Protein AF-A0A1T1C7F1-F1 (afdb_monomer)

Sequence (200 aa):
NAYELDIDCHILATPTKRNKTIYDYNVNMLRTTTECMSAILGGADAVANLPYDALYHKDNEFGDRIARNQLLILKNESYFDKVNNPADGSYYLESITQQLAEKALQLFKDIEKNGGFLKQLKEGTVKRKIQESADKEQALFDTGKKILLGTNKHPNQADRMKHDLELFPFVKINPRKTLITPIIEKRLAEKIEQERLALE

Mean predicted aligned error: 4.19 Å

Foldseek 3Di:
DVVPDDDDDAAEDEQDPQLQDLFPLVVLLVSQLVRQVCCLLVQHPHYQYFFSCNLFDDDDPVSVVSRVVSVVCCVPVVVSVVDRRPCPPPPVVVVVVVVVVVVVVVVQVVQVVVPHDVVCQLVCVVVVVVVVVVVVVLVCVVVCVDDRPCASHPPDLVTACLVVGPDDNAWDDDDDDDSGDDRTDGHSRRVVVVVSNVVD

Structure (mmCIF, N/CA/C/O backbone):
data_AF-A0A1T1C7F1-F1
#
_entry.id   AF-A0A1T1C7F1-F1
#
loop_
_atom_site.group_PDB
_atom_site.id
_atom_site.type_symbol
_atom_site.label_atom_id
_atom_site.label_alt_id
_atom_site.label_comp_id
_atom_site.label_asym_id
_atom_site.label_entity_id
_atom_site.label_seq_id
_atom_site.pdbx_PDB_ins_code
_atom_site.Cartn_x
_atom_site.Cartn_y
_atom_site.Cartn_z
_atom_site.occupancy
_atom_site.B_iso_or_equiv
_atom_site.auth_seq_id
_atom_site.auth_comp_id
_atom_site.auth_asym_id
_atom_site.auth_atom_id
_atom_site.pdbx_PDB_model_num
ATOM 1 N N . ASN A 1 1 ? -15.610 -4.464 28.403 1.00 62.28 1 ASN A N 1
ATOM 2 C CA . ASN A 1 1 ? -15.937 -3.918 27.068 1.00 62.28 1 ASN A CA 1
ATOM 3 C C . ASN A 1 1 ? -17.067 -2.91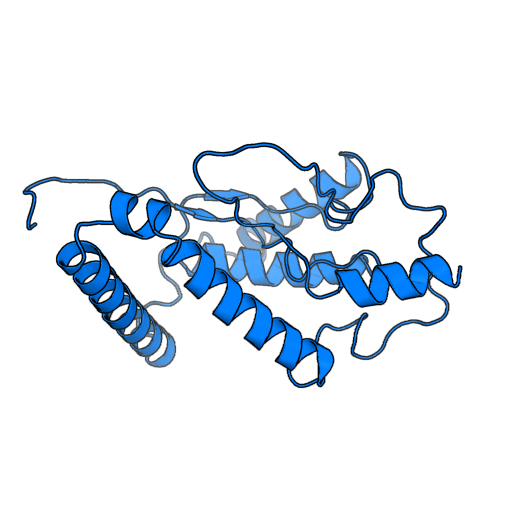7 27.184 1.00 62.28 1 ASN A C 1
ATOM 5 O O . ASN A 1 1 ? -18.070 -3.261 27.783 1.00 62.28 1 ASN A O 1
ATOM 9 N N . ALA A 1 2 ? -16.925 -1.709 26.625 1.00 81.62 2 ALA A N 1
ATOM 10 C CA . ALA A 1 2 ? -17.960 -0.659 26.676 1.00 81.62 2 ALA A CA 1
ATOM 11 C C . ALA A 1 2 ? -19.312 -1.079 26.060 1.00 81.62 2 ALA A C 1
ATOM 13 O O . ALA A 1 2 ? -20.332 -0.468 26.351 1.00 81.62 2 ALA A O 1
ATOM 14 N N . TYR A 1 3 ? -19.299 -2.121 25.227 1.00 86.06 3 TYR A N 1
ATOM 15 C CA . TYR A 1 3 ? -20.471 -2.679 24.557 1.00 86.06 3 TYR A CA 1
ATOM 16 C C . TYR A 1 3 ? -20.802 -4.112 24.993 1.00 86.06 3 TYR A C 1
ATOM 18 O O . TYR A 1 3 ? -21.731 -4.687 24.450 1.00 86.06 3 TYR A O 1
ATOM 26 N N . GLU A 1 4 ? -20.033 -4.704 25.918 1.00 89.94 4 GLU A N 1
ATOM 27 C CA . GLU A 1 4 ? -20.224 -6.097 26.380 1.00 89.94 4 GLU A CA 1
ATOM 28 C C . GLU A 1 4 ? -20.275 -7.160 25.262 1.00 89.94 4 GLU A C 1
ATOM 30 O O . GLU A 1 4 ? -20.813 -8.247 25.444 1.00 89.94 4 GLU A O 1
ATOM 35 N N . LEU A 1 5 ? -19.673 -6.867 24.107 1.00 88.44 5 LEU A N 1
ATOM 36 C CA . LEU A 1 5 ? -19.565 -7.798 22.987 1.00 88.44 5 LEU A CA 1
ATOM 37 C C . LEU A 1 5 ? -18.219 -8.525 23.009 1.00 88.44 5 LEU A C 1
ATOM 39 O O . LEU A 1 5 ? -17.191 -7.927 23.353 1.00 88.44 5 LEU A O 1
ATOM 43 N N . ASP A 1 6 ? -18.251 -9.787 22.595 1.00 85.25 6 ASP A N 1
ATOM 44 C CA . ASP A 1 6 ? -17.084 -10.566 22.192 1.00 85.25 6 ASP A CA 1
ATOM 45 C C . ASP A 1 6 ? -17.022 -10.533 20.661 1.00 85.25 6 ASP A C 1
ATOM 47 O O . ASP A 1 6 ? -17.874 -11.111 19.982 1.00 85.25 6 ASP A O 1
ATOM 51 N N . ILE A 1 7 ? -16.110 -9.727 20.119 1.00 83.56 7 ILE A N 1
ATOM 52 C CA . ILE A 1 7 ? -15.967 -9.528 18.675 1.00 83.56 7 ILE A CA 1
ATOM 53 C C . ILE A 1 7 ? -14.591 -10.036 18.289 1.00 83.56 7 ILE A C 1
ATOM 55 O O . ILE A 1 7 ? -13.584 -9.454 18.693 1.00 83.56 7 ILE A O 1
ATOM 59 N N . ASP A 1 8 ? -14.574 -11.077 17.467 1.00 87.06 8 ASP A N 1
ATOM 60 C CA . ASP A 1 8 ? -13.364 -11.511 16.786 1.00 87.06 8 ASP A CA 1
ATOM 61 C C . ASP A 1 8 ? -13.077 -10.569 15.604 1.00 87.06 8 ASP A C 1
ATOM 63 O O . ASP A 1 8 ? -13.971 -10.251 14.810 1.00 87.06 8 ASP A O 1
ATOM 67 N N . CYS A 1 9 ? -11.848 -10.061 15.514 1.00 90.00 9 CYS A N 1
ATOM 68 C CA . CYS A 1 9 ? -11.445 -9.083 14.507 1.00 90.00 9 CYS A CA 1
ATOM 69 C C . CYS A 1 9 ? -10.523 -9.752 13.493 1.00 90.00 9 CYS A C 1
ATOM 71 O O . CYS A 1 9 ? -9.352 -9.970 13.780 1.00 90.00 9 CYS A O 1
ATOM 73 N N . HIS A 1 10 ? -11.045 -10.022 12.297 1.00 94.56 10 HIS A N 1
ATOM 74 C CA . HIS A 1 10 ? -10.269 -10.618 11.215 1.00 94.56 10 HIS A CA 1
ATOM 75 C C . HIS A 1 10 ? -9.657 -9.540 10.308 1.00 94.56 10 HIS A C 1
ATOM 77 O O . HIS A 1 10 ? -10.372 -8.741 9.693 1.00 94.56 10 HIS A O 1
ATOM 83 N N . ILE A 1 11 ? -8.332 -9.524 10.199 1.00 95.88 11 ILE A N 1
ATOM 84 C CA . ILE A 1 11 ? -7.546 -8.542 9.457 1.00 95.88 11 ILE A CA 1
ATOM 85 C C . ILE A 1 11 ? -7.054 -9.150 8.140 1.00 95.88 11 ILE A C 1
ATOM 87 O O . ILE A 1 11 ? -6.134 -9.967 8.100 1.00 95.88 11 ILE A O 1
ATOM 91 N N . LEU A 1 12 ? -7.619 -8.665 7.031 1.00 97.81 12 LEU A N 1
ATOM 92 C CA . LEU A 1 12 ? -7.078 -8.875 5.688 1.00 97.81 12 LEU A CA 1
ATOM 93 C C . LEU A 1 12 ? -6.154 -7.712 5.308 1.00 97.81 12 LEU A C 1
ATOM 95 O O . LEU A 1 12 ? -6.600 -6.570 5.179 1.00 97.81 12 LEU A O 1
ATOM 99 N N . ALA A 1 13 ? -4.879 -8.006 5.074 1.00 98.06 13 ALA A N 1
ATOM 100 C CA . ALA A 1 13 ? -3.885 -7.030 4.648 1.00 98.06 13 ALA A CA 1
ATOM 101 C C . ALA A 1 13 ? -3.535 -7.178 3.159 1.00 98.06 13 ALA A C 1
ATOM 103 O O . ALA A 1 13 ? -3.385 -8.284 2.640 1.00 98.06 13 ALA A O 1
ATOM 104 N N . THR A 1 14 ? -3.356 -6.046 2.476 1.00 97.75 14 THR A N 1
ATOM 105 C CA . THR A 1 14 ? -2.890 -5.985 1.083 1.00 97.75 14 THR A CA 1
ATOM 106 C C . THR A 1 14 ? -1.849 -4.877 0.914 1.00 97.75 14 THR A C 1
ATOM 108 O O . THR A 1 14 ? -1.999 -3.802 1.507 1.00 97.75 14 THR A O 1
ATOM 111 N N . PRO A 1 15 ? -0.818 -5.079 0.075 1.00 97.81 15 PRO A N 1
ATOM 112 C CA . PRO A 1 15 ? 0.061 -4.020 -0.404 1.00 97.81 15 PRO A CA 1
ATOM 113 C C . PRO A 1 15 ? -0.689 -2.787 -0.914 1.00 97.81 15 PRO A C 1
ATOM 115 O O . PRO A 1 15 ? -1.720 -2.888 -1.585 1.00 97.81 15 PRO A O 1
ATOM 118 N N . THR A 1 16 ? -0.136 -1.600 -0.657 1.00 96.12 16 THR A N 1
ATOM 119 C CA . THR A 1 16 ? -0.689 -0.347 -1.188 1.00 96.12 16 THR A CA 1
ATOM 120 C C . THR A 1 16 ? -0.368 -0.183 -2.674 1.00 96.12 16 THR A C 1
ATOM 122 O O . THR A 1 16 ? 0.727 -0.520 -3.120 1.00 96.12 16 THR A O 1
ATOM 125 N N . LYS A 1 17 ? -1.276 0.426 -3.446 1.00 95.56 17 LYS A N 1
ATOM 126 C CA . LYS A 1 17 ? -0.992 0.878 -4.823 1.00 95.56 17 LYS A CA 1
ATOM 127 C C . LYS A 1 17 ? -0.232 2.207 -4.863 1.00 95.56 17 LYS A C 1
ATOM 129 O O . LYS A 1 17 ? 0.361 2.556 -5.879 1.00 95.56 17 LYS A O 1
ATOM 134 N N . ARG A 1 18 ? -0.229 2.963 -3.760 1.00 96.00 18 ARG A N 1
ATOM 135 C CA . ARG A 1 18 ? 0.225 4.362 -3.711 1.00 96.00 18 ARG A CA 1
ATOM 136 C C . ARG A 1 18 ? 1.709 4.556 -4.038 1.00 96.00 18 ARG A C 1
ATOM 138 O O . ARG A 1 18 ? 2.073 5.603 -4.573 1.00 96.00 18 ARG A O 1
ATOM 145 N N . ASN A 1 19 ? 2.543 3.561 -3.734 1.00 96.94 19 ASN A N 1
ATOM 146 C CA . ASN A 1 19 ? 3.986 3.549 -3.998 1.00 96.94 19 ASN A CA 1
ATOM 147 C C . ASN A 1 19 ? 4.381 2.651 -5.188 1.00 96.94 19 ASN A C 1
ATOM 149 O O . ASN A 1 19 ? 5.566 2.384 -5.372 1.00 96.94 19 ASN A O 1
ATOM 153 N N . LYS A 1 20 ? 3.411 2.145 -5.957 1.00 97.38 20 LYS A N 1
ATOM 154 C CA . LYS A 1 20 ? 3.667 1.283 -7.112 1.00 97.38 20 LYS A CA 1
ATOM 155 C C . LYS A 1 20 ? 3.870 2.129 -8.363 1.00 97.38 20 LYS A C 1
ATOM 157 O O . LYS A 1 20 ? 3.214 3.161 -8.543 1.00 97.38 20 LYS A O 1
ATOM 162 N N . THR A 1 21 ? 4.807 1.701 -9.195 1.00 97.06 21 THR A N 1
ATOM 163 C CA . THR A 1 21 ? 5.309 2.467 -10.341 1.00 97.06 21 THR A CA 1
ATOM 164 C C . THR A 1 21 ? 5.130 1.670 -11.623 1.00 97.06 21 THR A C 1
ATOM 166 O O . THR A 1 21 ? 5.156 0.440 -11.579 1.00 97.06 21 THR A O 1
ATOM 169 N N . ILE A 1 22 ? 4.927 2.355 -12.749 1.00 96.75 22 ILE A N 1
ATOM 170 C CA . ILE A 1 22 ? 4.892 1.697 -14.068 1.00 96.75 22 ILE A CA 1
ATOM 171 C C . ILE A 1 22 ? 6.284 1.619 -14.696 1.00 96.75 22 ILE A C 1
ATOM 173 O O . ILE A 1 22 ? 6.567 0.670 -15.406 1.00 96.75 22 ILE A O 1
ATOM 177 N N . TYR A 1 23 ? 7.172 2.563 -14.376 1.00 95.81 23 TYR A N 1
ATOM 178 C CA . TYR A 1 23 ? 8.594 2.469 -14.716 1.00 95.81 23 TYR A CA 1
ATOM 179 C C . TYR A 1 23 ? 9.364 1.737 -13.630 1.00 95.81 23 TYR A C 1
ATOM 181 O O . TYR A 1 23 ? 8.979 1.783 -12.453 1.00 95.81 23 TYR A O 1
ATOM 189 N N . ASP A 1 24 ? 10.465 1.103 -14.034 1.00 94.56 24 ASP A N 1
ATOM 190 C CA . ASP A 1 24 ? 11.286 0.259 -13.164 1.00 94.56 24 ASP A CA 1
ATOM 191 C C . ASP A 1 24 ? 10.413 -0.709 -12.339 1.00 94.56 24 ASP A C 1
ATOM 193 O O . ASP A 1 24 ? 10.535 -0.865 -11.120 1.00 94.56 24 ASP A O 1
ATOM 197 N N . TYR A 1 25 ? 9.426 -1.306 -13.014 1.00 93.94 25 TYR A N 1
ATOM 198 C CA . TYR A 1 25 ? 8.323 -2.038 -12.391 1.00 93.94 25 TYR A CA 1
ATOM 199 C C . TYR A 1 25 ? 8.786 -3.257 -11.589 1.00 93.94 25 TYR A C 1
ATOM 201 O O . TYR A 1 25 ? 8.099 -3.675 -10.660 1.00 93.94 25 TYR A O 1
ATOM 209 N N . ASN A 1 26 ? 9.969 -3.808 -11.878 1.00 95.12 26 ASN A N 1
ATOM 210 C CA . ASN A 1 26 ? 10.541 -4.910 -11.105 1.00 95.12 26 ASN A CA 1
ATOM 211 C C . ASN A 1 26 ? 10.794 -4.508 -9.643 1.00 95.12 26 ASN A C 1
ATOM 213 O O . ASN A 1 26 ? 10.690 -5.344 -8.745 1.00 95.12 26 ASN A O 1
ATOM 217 N N . VAL A 1 27 ? 11.023 -3.218 -9.365 1.00 96.56 27 VAL A N 1
ATOM 218 C CA . VAL A 1 27 ? 11.141 -2.692 -7.996 1.00 96.56 27 VAL A CA 1
ATOM 219 C C . VAL A 1 27 ? 9.836 -2.870 -7.212 1.00 96.56 27 VAL A C 1
ATOM 221 O O . VAL A 1 27 ? 9.869 -2.974 -5.985 1.00 96.56 27 VAL A O 1
ATOM 224 N N . ASN A 1 28 ? 8.680 -2.993 -7.879 1.00 97.50 28 ASN A N 1
ATOM 225 C CA . ASN A 1 28 ? 7.427 -3.320 -7.197 1.00 97.50 28 ASN A CA 1
ATOM 226 C C . ASN A 1 28 ? 7.500 -4.672 -6.480 1.00 97.50 28 ASN A C 1
ATOM 228 O O . ASN A 1 28 ? 6.939 -4.765 -5.394 1.00 97.50 28 ASN A O 1
ATOM 232 N N .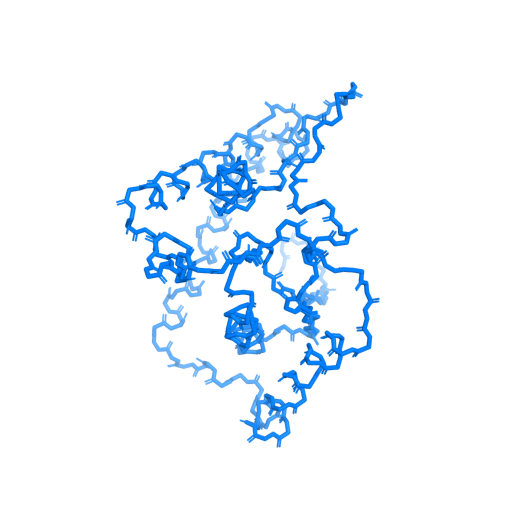 MET A 1 29 ? 8.247 -5.660 -6.996 1.00 97.31 29 MET A N 1
ATOM 233 C CA . MET A 1 29 ? 8.456 -6.937 -6.299 1.00 97.31 29 MET A CA 1
ATOM 234 C C . MET A 1 29 ? 9.162 -6.741 -4.950 1.00 97.31 29 MET A C 1
ATOM 236 O O . MET A 1 29 ? 8.822 -7.392 -3.961 1.00 97.31 29 MET A O 1
ATOM 240 N N . LEU A 1 30 ? 10.132 -5.824 -4.885 1.00 97.50 30 LEU A N 1
ATOM 241 C CA . LEU A 1 30 ? 10.842 -5.507 -3.642 1.00 97.50 30 LEU A CA 1
ATOM 242 C C . LEU A 1 30 ? 9.910 -4.825 -2.633 1.00 97.50 30 LEU A C 1
ATOM 244 O O . LEU A 1 30 ? 9.940 -5.147 -1.447 1.00 97.50 30 LEU A O 1
ATOM 248 N N . ARG A 1 31 ? 9.050 -3.915 -3.111 1.00 97.88 31 ARG A N 1
ATOM 249 C CA . ARG A 1 31 ? 8.045 -3.225 -2.285 1.00 97.88 31 ARG A CA 1
ATOM 250 C C . ARG A 1 31 ? 7.036 -4.210 -1.701 1.00 97.88 31 ARG A C 1
ATOM 252 O O . ARG A 1 31 ? 6.813 -4.199 -0.497 1.00 97.88 31 ARG A O 1
ATOM 259 N N . THR A 1 32 ? 6.470 -5.083 -2.533 1.00 98.25 32 THR A N 1
ATOM 260 C CA . THR A 1 32 ? 5.468 -6.057 -2.083 1.00 98.25 32 THR A CA 1
ATOM 261 C C . THR A 1 32 ? 6.045 -7.071 -1.106 1.00 98.25 32 THR A C 1
ATOM 263 O O . THR A 1 32 ? 5.351 -7.466 -0.175 1.00 98.25 32 THR A O 1
ATOM 266 N N . THR A 1 33 ? 7.321 -7.443 -1.252 1.00 98.00 33 THR A N 1
ATOM 267 C CA . THR A 1 33 ? 7.997 -8.355 -0.317 1.00 98.00 33 THR A CA 1
ATOM 268 C C . THR A 1 33 ? 8.034 -7.773 1.094 1.00 98.00 33 THR A C 1
ATOM 270 O O . THR A 1 33 ? 7.622 -8.435 2.046 1.00 98.00 33 THR A O 1
ATOM 273 N N . THR A 1 34 ? 8.486 -6.524 1.245 1.00 97.56 34 THR A N 1
ATOM 274 C CA . THR A 1 34 ? 8.584 -5.891 2.568 1.00 97.56 34 THR A CA 1
ATOM 275 C C . THR A 1 34 ? 7.215 -5.544 3.141 1.00 97.56 34 THR A C 1
ATOM 277 O O . THR A 1 34 ? 7.006 -5.714 4.337 1.00 97.56 34 THR A O 1
ATOM 280 N N . GLU A 1 35 ? 6.258 -5.143 2.304 1.00 98.38 35 GLU A N 1
ATOM 281 C CA . GLU A 1 35 ? 4.875 -4.884 2.719 1.00 98.38 35 GLU A CA 1
ATOM 282 C C . GLU A 1 35 ? 4.171 -6.156 3.214 1.00 98.38 35 GLU A C 1
ATOM 284 O O . GLU A 1 35 ? 3.529 -6.127 4.263 1.00 98.38 35 GLU A O 1
ATOM 289 N N . CYS A 1 36 ? 4.323 -7.281 2.507 1.00 98.31 36 CYS A N 1
ATOM 290 C CA . CYS A 1 36 ? 3.768 -8.565 2.941 1.00 98.31 36 CYS A CA 1
ATOM 291 C C . CYS A 1 36 ? 4.447 -9.063 4.216 1.00 98.31 36 CYS A C 1
ATOM 293 O O . CYS A 1 36 ? 3.767 -9.534 5.123 1.00 98.31 36 CYS A O 1
ATOM 295 N N . MET A 1 37 ? 5.770 -8.909 4.326 1.00 97.19 37 MET A N 1
ATOM 296 C CA . MET A 1 37 ? 6.485 -9.187 5.572 1.00 97.19 37 MET A CA 1
ATOM 297 C C . MET A 1 37 ? 5.923 -8.352 6.729 1.00 97.19 37 MET A C 1
ATOM 299 O O . MET A 1 37 ? 5.639 -8.909 7.783 1.00 97.19 37 MET A O 1
ATOM 303 N N . SER A 1 38 ? 5.705 -7.046 6.545 1.00 96.50 38 SER A N 1
ATOM 304 C CA . SER A 1 38 ? 5.101 -6.198 7.580 1.00 96.50 38 SER A CA 1
ATOM 305 C C . SER A 1 38 ? 3.692 -6.648 7.966 1.00 96.50 38 SER A C 1
ATOM 307 O O . SER A 1 38 ? 3.364 -6.621 9.146 1.00 96.50 38 SER A O 1
ATOM 309 N N . ALA A 1 39 ? 2.872 -7.084 7.005 1.00 96.62 39 ALA A N 1
ATOM 310 C CA . ALA A 1 39 ? 1.540 -7.614 7.287 1.00 96.62 39 ALA A CA 1
ATOM 311 C C . ALA A 1 39 ? 1.586 -8.894 8.139 1.00 96.62 39 ALA A C 1
ATOM 313 O O . ALA A 1 39 ? 0.848 -9.003 9.114 1.00 96.62 39 ALA A O 1
ATOM 314 N N . ILE A 1 40 ? 2.485 -9.827 7.806 1.00 95.62 40 ILE A N 1
ATOM 315 C CA . ILE A 1 40 ? 2.667 -11.082 8.551 1.00 95.62 40 ILE A CA 1
ATOM 316 C C . ILE A 1 40 ? 3.179 -10.796 9.967 1.00 95.62 40 ILE A C 1
ATOM 318 O O . ILE A 1 40 ? 2.597 -11.265 10.938 1.00 95.62 40 ILE A O 1
ATOM 322 N N . LEU A 1 41 ? 4.231 -9.981 10.098 1.00 94.19 41 LEU A N 1
ATOM 323 C CA . LEU A 1 41 ? 4.804 -9.619 11.401 1.00 94.19 41 LEU A CA 1
ATOM 324 C C . LEU A 1 41 ? 3.838 -8.792 12.264 1.00 94.19 41 LEU A C 1
ATOM 326 O O . LEU A 1 41 ? 3.949 -8.807 13.484 1.00 94.19 41 LEU A O 1
ATOM 330 N N . GLY A 1 42 ? 2.907 -8.071 11.636 1.00 92.69 42 GLY A N 1
ATOM 331 C CA . GLY A 1 42 ? 1.831 -7.347 12.309 1.00 92.69 42 GLY A CA 1
ATOM 332 C C . GLY A 1 42 ? 0.654 -8.224 12.743 1.00 92.69 42 GLY A C 1
ATOM 333 O O . GLY A 1 42 ? -0.290 -7.688 13.317 1.00 92.69 42 GLY A O 1
ATOM 334 N N . GLY A 1 43 ? 0.687 -9.533 12.468 1.00 92.12 43 GLY A N 1
ATOM 335 C CA . GLY A 1 43 ? -0.354 -10.474 12.880 1.00 92.12 43 GLY A CA 1
ATOM 336 C C . GLY A 1 43 ? -1.628 -10.421 12.036 1.00 92.12 43 GLY A C 1
ATOM 337 O O . GLY A 1 43 ? -2.701 -10.702 12.556 1.00 92.12 43 GLY A O 1
ATOM 338 N N . ALA A 1 44 ? -1.544 -10.041 10.755 1.00 95.12 44 ALA A N 1
ATOM 339 C CA . ALA A 1 44 ? -2.699 -10.127 9.861 1.00 95.12 44 ALA A CA 1
ATOM 340 C C . ALA A 1 44 ? -3.137 -11.589 9.672 1.00 95.12 44 ALA A C 1
ATOM 342 O O . ALA A 1 44 ? -2.311 -12.450 9.361 1.00 95.12 44 ALA A O 1
ATOM 343 N N . ASP A 1 45 ? -4.436 -11.858 9.782 1.00 95.06 45 ASP A N 1
ATOM 344 C CA . ASP A 1 45 ? -4.988 -13.203 9.609 1.00 95.06 45 ASP A CA 1
ATOM 345 C C . ASP A 1 45 ? -4.876 -13.713 8.168 1.00 95.06 45 ASP A C 1
ATOM 347 O O . ASP A 1 45 ? -4.702 -14.908 7.916 1.00 95.06 45 ASP A O 1
ATOM 351 N N . ALA A 1 46 ? -4.984 -12.799 7.204 1.00 96.50 46 ALA A N 1
ATOM 352 C CA . ALA A 1 46 ? -4.835 -13.091 5.790 1.00 96.50 46 ALA A CA 1
ATOM 353 C C . ALA A 1 46 ? -4.035 -11.990 5.092 1.00 96.50 46 ALA A C 1
ATOM 355 O O . ALA A 1 46 ? -4.224 -10.796 5.333 1.00 96.50 46 ALA A O 1
ATOM 356 N N . VAL A 1 47 ? -3.159 -12.395 4.171 1.00 97.75 47 VAL A N 1
ATOM 357 C CA . VAL A 1 47 ? -2.370 -11.476 3.346 1.00 97.75 47 VAL A CA 1
ATOM 358 C C . VAL A 1 47 ? -2.636 -11.767 1.876 1.00 97.75 47 VAL A C 1
ATOM 360 O O . VAL A 1 47 ? -2.360 -12.863 1.389 1.00 97.75 47 VAL A O 1
ATOM 363 N N . ALA A 1 48 ? -3.159 -10.770 1.167 1.00 97.62 48 ALA A N 1
ATOM 364 C CA . ALA A 1 48 ? -3.360 -10.805 -0.275 1.00 97.62 48 ALA A CA 1
ATOM 365 C C . ALA A 1 48 ? -2.283 -9.950 -0.944 1.00 97.62 48 ALA A C 1
ATOM 367 O O . ALA A 1 48 ? -2.289 -8.727 -0.827 1.00 97.62 48 ALA A O 1
ATOM 368 N N . ASN A 1 49 ? -1.330 -10.593 -1.616 1.00 97.88 49 ASN A N 1
ATOM 369 C CA . ASN A 1 49 ? -0.265 -9.883 -2.316 1.00 97.88 49 ASN A CA 1
ATOM 370 C C . ASN A 1 49 ? -0.755 -9.309 -3.661 1.00 97.88 49 ASN A C 1
ATOM 372 O O . ASN A 1 49 ? -1.730 -9.791 -4.234 1.00 97.88 49 ASN A O 1
ATOM 376 N N . LEU A 1 50 ? -0.055 -8.296 -4.170 1.00 96.31 50 LEU A N 1
ATOM 377 C CA . LEU A 1 50 ? -0.332 -7.636 -5.443 1.00 96.31 50 LEU A CA 1
ATOM 378 C C . LEU A 1 50 ? 0.719 -8.051 -6.492 1.00 96.31 50 LEU A C 1
ATOM 380 O O . LEU A 1 50 ? 1.913 -7.932 -6.207 1.00 96.31 50 LEU A O 1
ATOM 384 N N . PRO A 1 51 ? 0.324 -8.475 -7.707 1.00 97.44 51 PRO A N 1
ATOM 385 C CA . PRO A 1 51 ? 1.262 -8.661 -8.814 1.00 97.44 51 PRO A CA 1
ATOM 386 C C . PRO A 1 51 ? 2.051 -7.384 -9.122 1.00 97.44 51 PRO A C 1
ATOM 388 O O . PRO A 1 51 ? 1.532 -6.268 -9.036 1.00 97.44 51 PRO A O 1
ATOM 391 N N . TYR A 1 52 ? 3.329 -7.532 -9.477 1.00 96.25 52 TYR A N 1
ATOM 392 C CA . TYR A 1 52 ? 4.237 -6.395 -9.683 1.00 96.25 52 TYR A CA 1
ATOM 393 C C . TYR A 1 52 ? 3.841 -5.511 -10.881 1.00 96.25 52 TYR A C 1
ATOM 395 O O . TYR A 1 52 ? 4.227 -4.340 -10.940 1.00 96.25 52 TYR A O 1
ATOM 403 N N . ASP A 1 53 ? 3.066 -6.075 -11.805 1.00 95.94 53 ASP A N 1
ATOM 404 C CA . ASP A 1 53 ? 2.588 -5.505 -13.061 1.00 95.94 53 ASP A CA 1
ATOM 405 C C . ASP A 1 53 ? 1.090 -5.155 -13.056 1.00 95.94 53 ASP A C 1
ATOM 407 O O . ASP A 1 53 ? 0.584 -4.604 -14.033 1.00 95.94 53 ASP A O 1
ATOM 411 N N . ALA A 1 54 ? 0.394 -5.350 -11.928 1.00 95.00 54 ALA A N 1
ATOM 412 C CA . ALA A 1 54 ? -1.054 -5.141 -11.777 1.00 95.00 54 ALA A CA 1
ATOM 413 C C . ALA A 1 54 ? -1.557 -3.720 -12.111 1.00 95.00 54 ALA A C 1
ATOM 415 O O . ALA A 1 54 ? -2.761 -3.466 -12.140 1.00 95.00 54 ALA A O 1
ATOM 416 N N . LEU A 1 55 ? -0.653 -2.751 -12.285 1.00 94.81 55 LEU A N 1
ATOM 417 C CA . LEU A 1 55 ? -1.008 -1.393 -12.692 1.00 94.81 55 LEU A CA 1
ATOM 418 C C . LEU A 1 55 ? -1.179 -1.235 -14.204 1.00 94.81 55 LEU A C 1
ATOM 420 O O . LEU A 1 55 ? -1.907 -0.336 -14.621 1.00 94.81 55 LEU A O 1
ATOM 424 N N . TYR A 1 56 ? -0.476 -2.034 -15.007 1.00 93.69 56 TYR A N 1
ATOM 425 C CA . TYR A 1 56 ? -0.337 -1.797 -16.444 1.00 93.69 56 TYR A CA 1
ATOM 426 C C . TYR A 1 56 ? -0.561 -3.037 -17.312 1.00 93.69 56 TYR A C 1
ATOM 428 O O . TYR A 1 56 ? -0.864 -2.865 -18.490 1.00 93.69 56 TYR A O 1
ATOM 436 N N . HIS A 1 57 ? -0.502 -4.244 -16.753 1.00 94.50 57 HIS A N 1
ATOM 437 C CA . HIS A 1 57 ? -0.888 -5.477 -17.435 1.00 94.50 57 HIS A CA 1
ATOM 438 C C . HIS A 1 57 ? -2.232 -5.997 -16.947 1.00 94.50 57 HIS A C 1
ATOM 440 O O . HIS A 1 57 ? -2.629 -5.768 -15.802 1.00 94.50 57 HIS A O 1
ATOM 446 N N . LYS A 1 58 ? -2.929 -6.724 -17.822 1.00 94.88 58 LYS A N 1
ATOM 447 C CA . LYS A 1 58 ? -4.062 -7.553 -17.410 1.00 94.88 58 LYS A CA 1
ATOM 448 C C . LYS A 1 58 ? -3.577 -8.696 -16.520 1.00 94.88 58 LYS A C 1
ATOM 450 O O . LYS A 1 58 ? -2.405 -9.080 -16.555 1.00 94.88 58 LYS A O 1
ATOM 455 N N . ASP A 1 59 ? -4.514 -9.256 -15.761 1.00 94.25 59 ASP A N 1
ATOM 456 C CA . ASP A 1 59 ? -4.270 -10.439 -14.942 1.00 94.25 59 ASP A CA 1
ATOM 457 C C . ASP A 1 59 ? -3.617 -11.534 -15.794 1.00 94.25 59 ASP A C 1
ATOM 459 O O . ASP A 1 59 ? -4.094 -11.877 -16.882 1.00 94.25 59 ASP A O 1
ATOM 463 N N . ASN A 1 60 ? -2.490 -12.047 -15.310 1.00 95.62 60 ASN A N 1
ATOM 464 C CA . ASN A 1 60 ? -1.685 -13.021 -16.021 1.00 95.62 60 ASN A CA 1
ATOM 465 C C . ASN A 1 60 ? -1.028 -13.998 -15.044 1.00 95.62 60 ASN A C 1
ATOM 467 O O . ASN A 1 60 ? -0.703 -13.665 -13.903 1.00 95.62 60 ASN A O 1
ATOM 471 N N . GLU A 1 61 ? -0.792 -15.220 -15.524 1.00 97.44 61 GLU A N 1
ATOM 472 C CA . GLU A 1 61 ? -0.295 -16.315 -14.689 1.00 97.44 61 GLU A CA 1
ATOM 473 C C . GLU A 1 61 ? 1.076 -16.008 -14.073 1.00 97.44 61 GLU A C 1
ATOM 475 O O . GLU A 1 61 ? 1.356 -16.411 -12.943 1.00 97.44 61 GLU A O 1
ATOM 480 N N . PHE A 1 62 ? 1.945 -15.298 -14.798 1.00 96.75 62 PHE A N 1
ATOM 481 C CA . PHE A 1 62 ? 3.296 -15.018 -14.329 1.00 96.75 62 PHE A CA 1
ATOM 482 C C . PHE A 1 62 ? 3.293 -14.032 -13.155 1.00 96.75 62 PHE A C 1
ATOM 484 O O . PHE A 1 62 ? 3.869 -14.346 -12.110 1.00 96.75 62 PHE A O 1
ATOM 491 N N . GLY A 1 63 ? 2.609 -12.892 -13.288 1.00 96.88 63 GLY A N 1
ATOM 492 C CA . GLY A 1 63 ? 2.442 -11.903 -12.222 1.00 96.88 63 GLY A CA 1
ATOM 493 C C . GLY A 1 63 ? 1.803 -12.512 -10.972 1.00 96.88 63 GLY A C 1
ATOM 494 O O . GLY A 1 63 ? 2.342 -12.374 -9.868 1.00 96.88 63 GLY A O 1
ATOM 495 N N . ASP A 1 64 ? 0.732 -13.290 -11.151 1.00 97.25 64 ASP A N 1
ATOM 496 C CA . ASP A 1 64 ? 0.044 -13.993 -10.063 1.00 97.25 64 ASP A CA 1
ATOM 497 C C . ASP A 1 64 ? 0.937 -15.037 -9.385 1.00 97.25 64 ASP A C 1
ATOM 499 O O . ASP A 1 64 ? 0.936 -15.186 -8.156 1.00 97.25 64 ASP A O 1
ATOM 503 N N . ARG A 1 65 ? 1.740 -15.768 -10.170 1.00 98.12 65 ARG A N 1
ATOM 504 C CA . ARG A 1 65 ? 2.705 -16.735 -9.640 1.00 98.12 65 ARG A CA 1
ATOM 505 C C . ARG A 1 65 ? 3.759 -16.043 -8.789 1.00 98.12 65 ARG A C 1
ATOM 507 O O . ARG A 1 65 ? 4.061 -16.549 -7.712 1.00 98.12 65 ARG A O 1
ATOM 514 N N . ILE A 1 66 ? 4.309 -14.914 -9.236 1.00 97.94 66 ILE A N 1
ATOM 515 C CA . ILE A 1 66 ? 5.294 -14.152 -8.458 1.00 97.94 66 ILE A CA 1
ATOM 516 C C . ILE A 1 66 ? 4.673 -13.652 -7.149 1.00 97.94 66 ILE A C 1
ATOM 518 O O . ILE A 1 66 ? 5.247 -13.887 -6.084 1.00 97.94 66 ILE A O 1
ATOM 522 N N . ALA A 1 67 ? 3.482 -13.047 -7.201 1.00 97.88 67 ALA A N 1
ATOM 523 C CA . ALA A 1 67 ? 2.796 -12.542 -6.012 1.00 97.88 67 ALA A CA 1
ATOM 524 C C . ALA A 1 67 ? 2.527 -13.653 -4.980 1.00 97.88 67 ALA A C 1
ATOM 526 O O . ALA A 1 67 ? 2.824 -13.496 -3.793 1.00 97.88 67 ALA A O 1
ATOM 527 N N . ARG A 1 68 ? 2.031 -14.813 -5.429 1.00 98.12 68 ARG A N 1
ATOM 528 C CA . ARG A 1 68 ? 1.808 -15.983 -4.567 1.00 98.12 68 ARG A CA 1
ATOM 529 C C . ARG A 1 68 ? 3.116 -16.552 -4.017 1.00 98.12 68 ARG A C 1
ATOM 531 O O . ARG A 1 68 ? 3.199 -16.853 -2.829 1.00 98.12 68 ARG A O 1
ATOM 538 N N . ASN A 1 69 ? 4.137 -16.700 -4.859 1.00 98.25 69 ASN A N 1
ATOM 539 C CA . ASN A 1 69 ? 5.406 -17.296 -4.452 1.00 98.25 69 ASN A CA 1
ATOM 540 C C . ASN A 1 69 ? 6.138 -16.443 -3.414 1.00 98.25 69 ASN A C 1
ATOM 542 O O . ASN A 1 69 ? 6.737 -17.017 -2.515 1.00 98.25 69 ASN A O 1
ATOM 546 N N . GLN A 1 70 ? 6.042 -15.109 -3.469 1.00 98.12 70 GLN A N 1
ATOM 547 C CA . GLN A 1 70 ? 6.578 -14.250 -2.406 1.00 98.12 70 GLN A CA 1
ATOM 548 C C . GLN A 1 70 ? 6.018 -14.640 -1.028 1.00 98.12 70 GLN A C 1
ATOM 550 O O . GLN A 1 70 ? 6.784 -14.806 -0.084 1.00 98.12 70 GLN A O 1
ATOM 555 N N . LEU A 1 71 ? 4.705 -14.875 -0.918 1.00 98.12 71 LEU A N 1
ATOM 556 C CA . LEU A 1 71 ? 4.086 -15.323 0.335 1.00 98.12 71 LEU A CA 1
ATOM 557 C C . LEU A 1 71 ? 4.539 -16.735 0.736 1.00 98.12 71 LEU A C 1
ATOM 559 O O . LEU A 1 71 ? 4.805 -16.986 1.910 1.00 98.12 71 LEU A O 1
ATOM 563 N N . LEU A 1 72 ? 4.661 -17.654 -0.227 1.00 98.12 72 LEU A N 1
ATOM 564 C CA . LEU A 1 72 ? 5.134 -19.019 0.033 1.00 98.12 72 LEU A CA 1
ATOM 565 C C . LEU A 1 72 ? 6.591 -19.054 0.506 1.00 98.12 72 LEU A C 1
ATOM 567 O O . LEU A 1 72 ? 6.903 -19.838 1.397 1.00 98.12 72 LEU A O 1
ATOM 571 N N . ILE A 1 73 ? 7.459 -18.206 -0.048 1.00 98.38 73 ILE A N 1
ATOM 572 C CA . ILE A 1 73 ? 8.859 -18.069 0.372 1.00 98.38 73 ILE A CA 1
ATOM 573 C C . ILE A 1 73 ? 8.920 -17.516 1.799 1.00 98.38 73 ILE A C 1
ATOM 575 O O . ILE A 1 73 ? 9.584 -18.101 2.655 1.00 98.38 73 ILE A O 1
ATOM 579 N N . LEU A 1 74 ? 8.179 -16.439 2.095 1.00 97.19 74 LEU A N 1
ATOM 580 C CA . LEU A 1 74 ? 8.118 -15.872 3.450 1.00 97.19 74 LEU A CA 1
ATOM 581 C C . LEU A 1 74 ? 7.632 -16.909 4.477 1.00 97.19 74 LEU A C 1
ATOM 583 O O . LEU A 1 74 ? 8.165 -17.000 5.581 1.00 97.19 74 LEU A O 1
ATOM 587 N N . LYS A 1 75 ? 6.659 -17.741 4.095 1.00 96.50 75 LYS A N 1
ATOM 588 C CA . LYS A 1 75 ? 6.137 -18.807 4.949 1.00 96.50 75 LYS A CA 1
ATOM 589 C C . LYS A 1 75 ? 7.126 -19.963 5.129 1.00 96.50 75 LYS A C 1
ATOM 591 O O . LYS A 1 75 ? 7.472 -20.298 6.253 1.00 96.50 75 LYS A O 1
ATOM 596 N N . ASN A 1 76 ? 7.552 -20.590 4.035 1.00 97.75 76 ASN A N 1
ATOM 597 C CA . ASN A 1 76 ? 8.211 -21.899 4.068 1.00 97.75 76 ASN A CA 1
ATOM 598 C C . ASN A 1 76 ? 9.740 -21.819 4.148 1.00 97.75 76 ASN A C 1
ATOM 600 O O . ASN A 1 76 ? 10.360 -22.756 4.639 1.00 97.75 76 ASN A O 1
ATOM 604 N N . GLU A 1 77 ? 10.344 -20.734 3.659 1.00 97.75 77 GLU A N 1
ATOM 605 C CA . GLU A 1 77 ? 11.805 -20.583 3.592 1.00 97.75 77 GLU A CA 1
ATOM 606 C C . GLU A 1 77 ? 12.323 -19.535 4.580 1.00 97.75 77 GLU A C 1
ATOM 608 O O . GLU A 1 77 ? 13.409 -19.692 5.130 1.00 97.75 77 GLU A O 1
ATOM 613 N N . SER A 1 78 ? 11.536 -18.485 4.847 1.00 96.50 78 SER A N 1
ATOM 614 C CA . SER A 1 78 ? 11.833 -17.512 5.915 1.00 96.50 78 SER A CA 1
ATOM 615 C C . SER A 1 78 ? 11.214 -17.895 7.264 1.00 96.50 78 SER A C 1
ATOM 617 O O . SER A 1 78 ? 11.491 -17.238 8.264 1.00 96.50 78 SER A O 1
ATOM 619 N N . TYR A 1 79 ? 10.418 -18.972 7.305 1.00 94.69 79 TYR A N 1
ATOM 620 C CA . TYR A 1 79 ? 9.855 -19.566 8.522 1.00 94.69 79 TYR A CA 1
ATOM 621 C C . TYR A 1 79 ? 8.980 -18.618 9.356 1.00 94.69 79 TYR A C 1
ATOM 623 O O . TYR A 1 79 ? 8.905 -18.741 10.581 1.00 94.69 79 TYR A O 1
ATOM 631 N N . PHE A 1 80 ? 8.278 -17.684 8.708 1.00 93.62 80 PHE A N 1
ATOM 632 C CA . PHE A 1 80 ? 7.396 -16.746 9.412 1.00 93.62 80 PHE A CA 1
ATOM 633 C C . PHE A 1 80 ? 6.130 -17.400 9.988 1.00 93.62 80 PHE A C 1
ATOM 635 O O . PHE A 1 80 ? 5.361 -16.737 10.670 1.00 93.62 80 PHE A O 1
ATOM 642 N N . ASP A 1 81 ? 5.920 -18.700 9.765 1.00 92.50 81 ASP A N 1
ATOM 643 C CA . ASP A 1 81 ? 4.848 -19.489 10.380 1.00 92.50 81 ASP A CA 1
ATOM 644 C C . ASP A 1 81 ? 5.248 -20.174 11.700 1.00 92.50 81 ASP A C 1
ATOM 646 O O . ASP A 1 81 ? 4.417 -20.841 12.314 1.00 92.50 81 ASP A O 1
ATOM 650 N N . LYS A 1 82 ? 6.515 -20.078 12.129 1.00 93.62 82 LYS A N 1
ATOM 651 C CA . LYS A 1 82 ? 7.021 -20.848 13.283 1.00 93.62 82 LYS A CA 1
ATOM 652 C C . LYS A 1 82 ? 6.815 -20.177 14.633 1.00 93.62 82 LYS A C 1
ATOM 654 O O . LYS A 1 82 ? 6.828 -20.866 15.650 1.00 93.62 82 LYS A O 1
ATOM 659 N N . VAL A 1 83 ? 6.636 -18.861 14.656 1.00 90.31 83 VAL A N 1
ATOM 660 C CA . VAL A 1 83 ? 6.445 -18.071 15.877 1.00 90.31 83 VAL A CA 1
ATOM 661 C C . VAL A 1 83 ? 5.205 -17.209 15.698 1.00 90.31 83 VAL A C 1
ATOM 663 O O . VAL A 1 83 ? 5.071 -16.551 14.675 1.00 90.31 83 VAL A O 1
ATOM 666 N N . ASN A 1 84 ? 4.315 -17.211 16.694 1.00 84.38 84 ASN A N 1
ATOM 667 C CA . ASN A 1 84 ? 3.027 -16.523 16.596 1.00 84.38 84 ASN A CA 1
ATOM 668 C C . ASN A 1 84 ? 3.178 -14.991 16.534 1.00 84.38 84 ASN A C 1
ATOM 670 O O . ASN A 1 84 ? 2.677 -14.357 15.616 1.00 84.38 84 ASN A O 1
ATOM 674 N N . ASN A 1 85 ? 3.913 -14.396 17.480 1.00 86.06 85 ASN A N 1
ATOM 675 C CA . ASN A 1 85 ? 4.212 -12.963 17.476 1.00 86.06 85 ASN A CA 1
ATOM 676 C C . ASN A 1 85 ? 5.725 -12.739 17.642 1.00 86.06 85 ASN A C 1
ATOM 678 O O . ASN A 1 85 ? 6.205 -12.592 18.765 1.00 86.06 85 ASN A O 1
ATOM 682 N N . PRO A 1 86 ? 6.503 -12.740 16.546 1.00 86.31 86 PRO A N 1
ATOM 683 C CA . PRO A 1 86 ? 7.951 -12.540 16.611 1.00 86.31 86 PRO A CA 1
ATOM 684 C C . PRO A 1 86 ? 8.352 -11.104 16.990 1.00 86.31 86 PRO A C 1
ATOM 686 O O . PRO A 1 86 ? 9.519 -10.859 17.286 1.00 86.31 86 PRO A O 1
ATOM 689 N N . ALA A 1 87 ? 7.413 -10.154 16.944 1.00 87.19 87 ALA A N 1
ATOM 690 C CA . ALA A 1 87 ? 7.633 -8.751 17.283 1.00 87.19 87 ALA A CA 1
ATOM 691 C C . ALA A 1 87 ? 7.452 -8.446 18.782 1.00 87.19 87 ALA A C 1
ATOM 693 O O . ALA A 1 87 ? 7.859 -7.367 19.225 1.00 87.19 87 ALA A O 1
ATOM 694 N N . ASP A 1 88 ? 6.860 -9.375 19.539 1.00 87.94 88 ASP A N 1
ATOM 695 C CA . ASP A 1 88 ? 6.547 -9.210 20.958 1.00 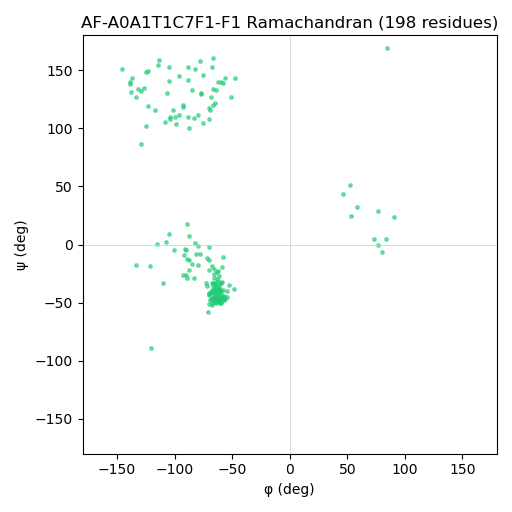87.94 88 ASP A CA 1
ATOM 696 C C . ASP A 1 88 ? 7.802 -8.905 21.792 1.00 87.94 88 ASP A C 1
ATOM 698 O O . ASP A 1 88 ? 8.883 -9.461 21.576 1.00 87.94 88 ASP A O 1
ATOM 702 N N . GLY A 1 89 ? 7.670 -7.978 22.739 1.00 87.38 89 GLY A N 1
ATOM 703 C CA . GLY A 1 89 ? 8.761 -7.548 23.616 1.00 87.38 89 GLY A CA 1
ATOM 704 C C . GLY A 1 89 ? 9.791 -6.610 22.970 1.00 87.38 89 GLY A C 1
ATOM 705 O O . GLY A 1 89 ? 10.719 -6.154 23.645 1.00 87.38 89 GLY A O 1
ATOM 706 N N . SER A 1 90 ? 9.643 -6.257 21.690 1.00 94.25 90 SER A N 1
ATOM 707 C CA . SER A 1 90 ? 10.461 -5.213 21.068 1.00 94.25 90 SER A CA 1
ATOM 708 C C . SER A 1 90 ? 10.085 -3.838 21.618 1.00 94.25 90 SER A C 1
ATOM 710 O O . SER A 1 90 ? 9.060 -3.275 21.241 1.00 94.25 90 SER A O 1
ATOM 712 N N . TYR A 1 91 ? 10.952 -3.236 22.442 1.00 94.19 91 TYR A N 1
ATOM 713 C CA . TYR A 1 91 ? 10.726 -1.895 23.012 1.00 94.19 91 TYR A CA 1
ATOM 714 C C . TYR A 1 91 ? 10.297 -0.847 21.975 1.00 94.19 91 TYR A C 1
ATOM 716 O O . TYR A 1 91 ? 9.466 0.016 22.257 1.00 94.19 91 TYR A O 1
ATOM 724 N N . TYR A 1 92 ? 10.869 -0.913 20.770 1.00 95.06 92 TYR A N 1
ATOM 725 C CA . TYR A 1 92 ? 10.537 0.003 19.686 1.00 95.06 92 TYR A CA 1
ATOM 726 C C . TYR A 1 92 ? 9.122 -0.227 19.145 1.00 95.06 92 TYR A C 1
ATOM 728 O O . TYR A 1 92 ? 8.365 0.734 18.996 1.00 95.06 92 TYR A O 1
ATOM 736 N N . LEU A 1 93 ? 8.756 -1.484 18.870 1.00 94.12 93 LEU A N 1
ATOM 737 C CA . LEU A 1 93 ? 7.440 -1.811 18.323 1.00 94.12 93 LEU A CA 1
ATOM 738 C C . LEU A 1 93 ? 6.346 -1.597 19.366 1.00 94.12 93 LEU A C 1
ATOM 740 O O . LEU A 1 93 ? 5.357 -0.953 19.043 1.00 94.12 93 LEU A O 1
ATOM 744 N N . GLU A 1 94 ? 6.565 -1.994 20.620 1.00 93.75 94 GLU A N 1
ATOM 745 C CA . GLU A 1 94 ? 5.638 -1.730 21.730 1.00 93.75 94 GLU A CA 1
ATOM 746 C C . GLU A 1 94 ? 5.349 -0.231 21.889 1.00 93.75 94 GLU A C 1
ATOM 748 O O . GLU A 1 94 ? 4.196 0.202 21.959 1.00 93.75 94 GLU A O 1
ATOM 753 N N . SER A 1 95 ? 6.398 0.600 21.861 1.00 96.44 95 SER A N 1
ATOM 754 C CA . SER A 1 95 ? 6.255 2.054 21.962 1.00 96.44 95 SER A CA 1
ATOM 755 C C . SER A 1 95 ? 5.451 2.645 20.800 1.00 96.44 95 SER A C 1
ATOM 757 O O . SER A 1 95 ? 4.605 3.518 21.011 1.00 96.44 95 SER A O 1
ATOM 759 N N . ILE A 1 96 ? 5.693 2.191 19.567 1.00 96.12 96 ILE A N 1
ATOM 760 C CA . ILE A 1 96 ? 4.950 2.666 18.394 1.00 96.12 96 ILE A CA 1
ATOM 761 C C . ILE A 1 96 ? 3.507 2.166 18.413 1.00 96.12 96 ILE A C 1
ATOM 763 O O . ILE A 1 96 ? 2.603 2.951 18.122 1.00 96.12 96 ILE A O 1
ATOM 767 N N . THR A 1 97 ? 3.275 0.908 18.786 1.00 95.38 97 THR A N 1
ATOM 768 C CA . THR A 1 97 ? 1.938 0.321 18.929 1.00 95.38 97 THR A CA 1
ATOM 769 C C . THR A 1 97 ? 1.102 1.131 19.913 1.00 95.38 97 THR A C 1
ATOM 771 O O . THR A 1 97 ? -0.003 1.556 19.568 1.00 95.38 97 THR A O 1
ATOM 774 N N . GLN A 1 98 ? 1.657 1.457 21.085 1.00 96.62 98 GLN A N 1
ATOM 775 C CA . GLN A 1 98 ? 0.977 2.289 22.077 1.00 96.62 98 GLN A CA 1
ATOM 776 C C . GLN A 1 98 ? 0.666 3.692 21.533 1.00 96.62 98 GLN A C 1
ATOM 778 O O . GLN A 1 98 ? -0.468 4.163 21.630 1.00 96.62 98 GLN A O 1
ATOM 783 N N . GLN A 1 99 ? 1.638 4.351 20.893 1.00 98.00 99 GLN A N 1
ATOM 784 C CA . GLN A 1 99 ? 1.431 5.683 20.313 1.00 98.00 99 GLN A CA 1
ATOM 785 C C . GLN A 1 99 ? 0.361 5.690 19.211 1.00 98.00 99 GLN A C 1
ATOM 787 O O . GLN A 1 99 ? -0.409 6.650 19.105 1.00 98.00 99 GLN A O 1
ATOM 792 N N . LEU A 1 100 ? 0.308 4.647 18.378 1.00 97.50 100 LEU A N 1
ATOM 793 C CA . LEU A 1 100 ? -0.719 4.493 17.349 1.00 97.50 100 LEU A CA 1
ATOM 794 C C . LEU A 1 100 ? -2.098 4.288 17.979 1.00 97.50 100 LEU A C 1
ATOM 796 O O . LEU A 1 100 ? -3.036 4.986 17.590 1.00 97.50 100 LEU A O 1
ATOM 800 N N . ALA A 1 101 ? -2.211 3.403 18.973 1.00 97.44 101 ALA A N 1
ATOM 801 C CA . ALA A 1 101 ? -3.460 3.129 19.678 1.00 97.44 101 ALA A CA 1
ATOM 802 C C . ALA A 1 101 ? -4.017 4.386 20.366 1.00 97.44 101 ALA A C 1
ATOM 804 O O . ALA A 1 101 ? -5.189 4.724 20.195 1.00 97.44 101 ALA A O 1
ATOM 805 N N . GLU A 1 102 ? -3.173 5.139 21.076 1.00 98.19 102 GLU A N 1
ATOM 806 C CA . GLU A 1 102 ? -3.569 6.376 21.758 1.00 98.19 102 GLU A CA 1
ATOM 807 C C . GLU A 1 102 ? -4.047 7.453 20.779 1.00 98.19 102 GLU A C 1
ATOM 809 O O . GLU A 1 102 ? -5.106 8.056 20.973 1.00 98.19 102 GLU A O 1
ATOM 814 N N . LYS A 1 103 ? -3.294 7.687 19.695 1.00 98.00 103 LYS A N 1
ATOM 815 C CA . LYS A 1 103 ? -3.656 8.693 18.685 1.00 98.00 103 LYS A CA 1
ATOM 816 C C . LYS A 1 103 ? -4.915 8.296 17.913 1.00 98.00 103 LYS A C 1
ATOM 818 O O . LYS A 1 103 ? -5.748 9.162 17.640 1.00 98.00 103 LYS A O 1
ATOM 823 N N . ALA A 1 104 ? -5.074 7.014 17.585 1.00 97.50 104 ALA A N 1
ATOM 824 C CA . ALA A 1 104 ? -6.276 6.497 16.936 1.00 97.50 104 ALA A CA 1
ATOM 825 C C . ALA A 1 104 ? -7.502 6.628 17.850 1.00 97.50 104 ALA A C 1
ATOM 827 O O . ALA A 1 104 ? -8.547 7.104 17.406 1.00 97.50 104 ALA A O 1
ATOM 828 N N . LEU A 1 105 ? -7.366 6.296 19.139 1.00 97.00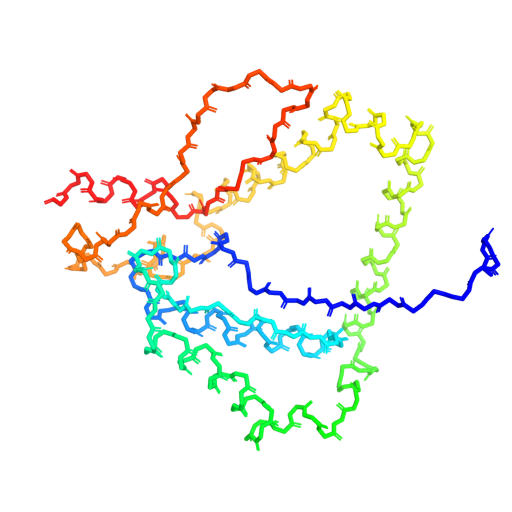 105 LEU A N 1
ATOM 829 C CA . LEU A 1 105 ? -8.440 6.441 20.120 1.00 97.00 105 LEU A CA 1
ATOM 830 C C . LEU A 1 105 ? -8.829 7.909 20.331 1.00 97.00 105 LEU A C 1
ATOM 832 O O . LEU A 1 105 ? -10.014 8.216 20.459 1.00 97.00 105 LEU A O 1
ATOM 836 N N . GLN A 1 106 ? -7.858 8.825 20.349 1.00 97.81 106 GLN A N 1
ATOM 837 C CA . GLN A 1 106 ? -8.139 10.258 20.423 1.00 97.81 106 GLN A CA 1
ATOM 838 C C . GLN A 1 106 ? -8.952 10.723 19.208 1.00 97.81 106 GLN A C 1
ATOM 840 O O . GLN A 1 106 ? -9.988 11.363 19.377 1.00 97.81 106 GLN A O 1
ATOM 845 N N . LEU A 1 107 ? -8.539 10.336 17.996 1.00 96.50 107 LEU A N 1
ATOM 846 C CA . LEU A 1 107 ? -9.278 10.652 16.774 1.00 96.50 107 LEU A CA 1
ATOM 847 C C . LEU A 1 107 ? -10.697 10.059 16.796 1.00 96.50 107 LEU A C 1
ATOM 849 O O . LEU A 1 107 ? -11.646 10.734 16.405 1.00 96.50 107 LEU A O 1
ATOM 853 N N . PHE A 1 108 ? -10.853 8.826 17.285 1.00 96.50 108 PHE A N 1
ATOM 854 C CA . PHE A 1 108 ? -12.156 8.184 17.457 1.00 96.50 108 PHE A CA 1
ATOM 855 C C . PHE A 1 108 ? -13.063 8.977 18.408 1.00 96.50 108 PHE A C 1
ATOM 857 O O . PHE A 1 108 ? -14.191 9.309 18.049 1.00 96.50 108 PHE A O 1
ATOM 864 N N . LYS A 1 109 ? -12.560 9.361 19.588 1.00 96.69 109 LYS A N 1
ATOM 865 C CA . LYS A 1 109 ? -13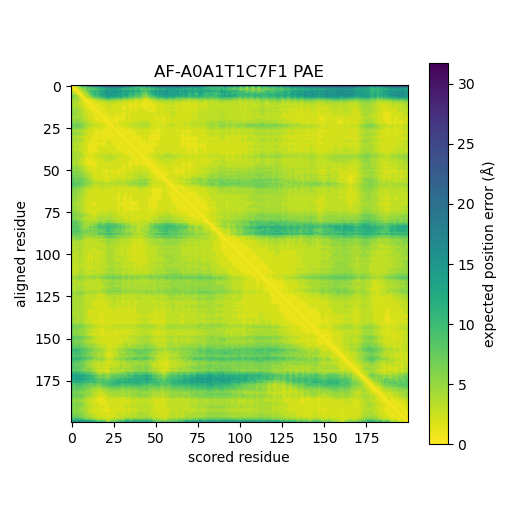.307 10.185 20.554 1.00 96.69 109 LYS A CA 1
ATOM 866 C C . LYS A 1 109 ? -13.719 11.533 19.962 1.00 96.69 109 LYS A C 1
ATOM 868 O O . LYS A 1 109 ? -14.838 11.987 20.198 1.00 96.69 109 LYS A O 1
ATOM 873 N N . ASP A 1 110 ? -12.841 12.158 19.181 1.00 96.31 110 ASP A N 1
ATOM 874 C CA . ASP A 1 110 ? -13.147 13.415 18.499 1.00 96.31 110 ASP A CA 1
ATOM 875 C C . ASP A 1 110 ? -14.246 13.230 17.440 1.00 96.31 110 ASP A C 1
ATOM 877 O O . ASP A 1 110 ? -15.131 14.078 17.324 1.00 96.31 110 ASP A O 1
ATOM 881 N N . ILE A 1 111 ? -14.245 12.120 16.696 1.00 96.44 111 ILE A N 1
ATOM 882 C CA . ILE A 1 111 ? -15.319 11.789 15.747 1.00 96.44 111 ILE A CA 1
ATOM 883 C C . ILE A 1 111 ? -16.656 11.624 16.481 1.00 96.44 111 ILE A C 1
ATOM 885 O O . ILE A 1 111 ? -17.643 12.251 16.088 1.00 96.44 111 ILE A O 1
ATOM 889 N N . GLU A 1 112 ? -16.686 10.850 17.568 1.00 96.38 112 GLU A N 1
ATOM 890 C CA . GLU A 1 112 ? -17.903 10.609 18.355 1.00 96.38 112 GLU A CA 1
ATOM 891 C C . GLU A 1 112 ? -18.459 11.906 18.959 1.00 96.38 112 GLU A C 1
ATOM 893 O O . GLU A 1 112 ? -19.641 12.218 18.795 1.00 96.38 112 GLU A O 1
ATOM 898 N N . LYS A 1 113 ? -17.597 12.743 19.554 1.00 96.50 113 LYS A N 1
ATOM 899 C CA . LYS A 1 113 ? -17.982 14.052 20.113 1.00 96.50 113 LYS A CA 1
ATOM 900 C C . LYS A 1 113 ? -18.598 14.986 19.068 1.00 96.50 113 LYS A C 1
ATOM 902 O O . LYS A 1 113 ? -19.475 15.783 19.395 1.00 96.50 113 LYS A O 1
ATOM 907 N N . ASN A 1 114 ? -18.160 14.892 17.813 1.00 95.44 114 ASN A N 1
ATOM 908 C CA . ASN A 1 114 ? -18.659 15.722 16.717 1.00 95.44 114 ASN A CA 1
ATOM 909 C C . ASN A 1 114 ? -19.876 15.113 15.988 1.00 95.44 114 ASN A C 1
ATOM 911 O O . ASN A 1 114 ? -20.232 15.552 14.889 1.00 95.44 114 ASN A O 1
ATOM 915 N N . GLY A 1 115 ? -20.558 14.148 16.612 1.00 94.94 115 GLY A N 1
ATOM 916 C CA . GLY A 1 115 ? -21.799 13.549 16.115 1.00 94.94 115 GLY A CA 1
ATOM 917 C C . GLY A 1 115 ? -21.595 12.323 15.223 1.00 94.94 115 GLY A C 1
ATOM 918 O O . GLY A 1 115 ? -22.465 12.015 14.408 1.00 94.94 115 GLY A O 1
ATOM 919 N N . GLY A 1 116 ? -20.457 11.645 15.375 1.00 96.81 116 GLY A N 1
ATOM 920 C CA . GLY A 1 116 ? -20.182 10.338 14.790 1.00 96.81 116 GLY A CA 1
ATOM 921 C C . GLY A 1 116 ? -19.661 10.368 13.352 1.00 96.81 116 GLY A C 1
ATOM 922 O O . GLY A 1 116 ? -19.674 11.385 12.647 1.00 96.81 116 GLY A O 1
ATOM 923 N N . PHE A 1 117 ? -19.204 9.200 12.896 1.00 95.50 117 PHE A N 1
ATOM 924 C CA . PHE A 1 117 ? -18.507 9.037 11.617 1.00 95.50 117 PHE A CA 1
ATOM 925 C C . PHE A 1 117 ? -19.336 9.478 10.403 1.00 95.50 117 PHE A C 1
ATOM 927 O O . PHE A 1 117 ? -18.845 10.221 9.553 1.00 95.50 117 PHE A O 1
ATOM 934 N N . LEU A 1 118 ? -20.611 9.075 10.321 1.00 94.81 118 LEU A N 1
ATOM 935 C CA . LEU A 1 118 ? -21.467 9.388 9.168 1.00 94.81 118 LEU A CA 1
ATOM 936 C C . LEU A 1 118 ? -21.711 10.891 8.998 1.00 94.81 118 LEU A C 1
ATOM 938 O O . LEU A 1 118 ? -21.776 11.374 7.866 1.00 94.81 118 LEU A O 1
ATOM 942 N N . LYS A 1 119 ? -21.835 11.635 10.101 1.00 95.06 119 LYS A N 1
ATOM 943 C CA . LYS A 1 119 ? -21.987 13.091 10.062 1.00 95.06 119 LYS A CA 1
ATOM 944 C C . LYS A 1 119 ? -20.703 13.747 9.555 1.00 95.06 119 LYS A C 1
ATOM 946 O O . LYS A 1 119 ? -20.750 14.479 8.571 1.00 95.06 119 LYS A O 1
ATOM 951 N N . GLN A 1 120 ? -19.559 13.387 10.140 1.00 94.81 120 GLN A N 1
ATOM 952 C CA . GLN A 1 120 ? -18.242 13.884 9.722 1.00 94.81 120 GLN A CA 1
ATOM 953 C C . GLN A 1 120 ? -17.907 13.545 8.260 1.00 94.81 120 GLN A C 1
ATOM 955 O O . GLN A 1 120 ? -17.242 14.321 7.569 1.00 94.81 120 GLN A O 1
ATOM 960 N N . LEU A 1 121 ? -18.375 12.395 7.769 1.00 93.56 121 LEU A N 1
ATOM 961 C CA . LEU A 1 121 ? -18.229 11.991 6.375 1.00 93.56 121 LEU A CA 1
ATOM 962 C C . LEU A 1 121 ? -19.065 12.879 5.437 1.00 93.56 121 LEU A C 1
ATOM 964 O O . LEU A 1 121 ? -18.536 13.355 4.433 1.00 93.56 121 LEU A O 1
ATOM 968 N N . LYS A 1 122 ? -20.341 13.138 5.769 1.00 92.75 122 LYS A N 1
ATOM 969 C CA . LYS A 1 122 ? -21.244 14.003 4.981 1.00 92.75 122 LYS A CA 1
ATOM 970 C C . LYS A 1 122 ? -20.809 15.471 4.981 1.00 92.75 122 LYS A C 1
ATOM 972 O O . LYS A 1 122 ? -20.924 16.132 3.956 1.00 92.75 122 LYS A O 1
ATOM 977 N N . GLU A 1 123 ? -20.271 15.958 6.096 1.00 93.19 123 GLU A N 1
ATOM 978 C CA . GLU A 1 123 ? -19.693 17.307 6.220 1.00 93.19 123 GLU A CA 1
ATOM 979 C C . GLU A 1 123 ? -18.352 17.454 5.475 1.00 93.19 123 GLU A C 1
ATOM 981 O O . GLU A 1 123 ? -17.853 18.561 5.290 1.00 93.19 123 GLU A O 1
ATOM 986 N N . GLY A 1 124 ? -17.754 16.344 5.026 1.00 93.12 124 GLY A N 1
ATOM 987 C CA . GLY A 1 124 ? -16.508 16.340 4.262 1.00 93.12 124 GLY A CA 1
ATOM 988 C C . GLY A 1 124 ? -15.233 16.408 5.107 1.00 93.12 124 GLY A C 1
ATOM 989 O O . GLY A 1 124 ? -14.138 16.442 4.540 1.00 93.12 124 GLY A O 1
ATOM 990 N N . THR A 1 125 ? -15.325 16.370 6.442 1.00 93.69 125 THR A N 1
ATOM 991 C CA . THR A 1 125 ? -14.159 16.419 7.341 1.00 93.69 125 THR A CA 1
ATOM 992 C C . THR A 1 125 ? -13.208 15.249 7.111 1.00 93.69 125 THR A C 1
ATOM 994 O O . THR A 1 125 ? -12.001 15.463 6.986 1.00 93.69 125 THR A O 1
ATOM 997 N N . VAL A 1 126 ? -13.736 14.023 7.000 1.00 94.06 126 VAL A N 1
ATOM 998 C CA . VAL A 1 126 ? -12.926 12.807 6.781 1.00 94.06 126 VAL A CA 1
ATOM 999 C C . VAL A 1 126 ? -12.124 12.923 5.486 1.00 94.06 126 VAL A C 1
ATOM 1001 O O . VAL A 1 126 ? -10.902 12.769 5.485 1.00 94.06 126 VAL A O 1
ATOM 1004 N N . LYS A 1 127 ? -12.796 13.283 4.386 1.00 94.06 127 LYS A N 1
ATOM 1005 C CA . LYS A 1 127 ? -12.152 13.483 3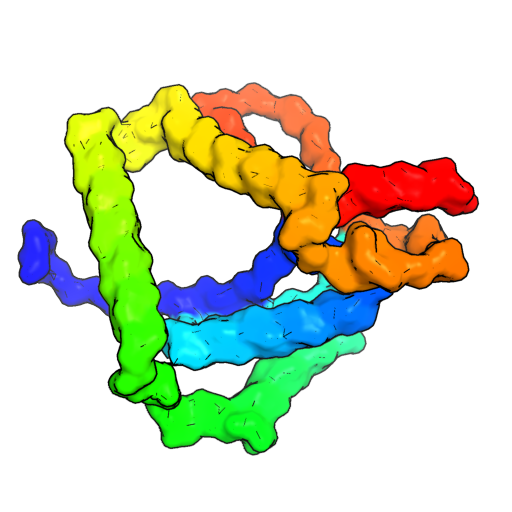.084 1.00 94.06 127 LYS A CA 1
ATOM 1006 C C . LYS A 1 127 ? -11.075 14.564 3.159 1.00 94.06 127 LYS A C 1
ATOM 1008 O O . LYS A 1 127 ? -9.971 14.351 2.669 1.00 94.06 127 LYS A O 1
ATOM 1013 N N . ARG A 1 128 ? -11.382 15.711 3.775 1.00 94.75 128 ARG A N 1
ATOM 1014 C CA . ARG A 1 128 ? -10.434 16.822 3.920 1.00 94.75 128 ARG A CA 1
ATOM 1015 C C . ARG A 1 128 ? -9.170 16.388 4.660 1.00 94.75 128 ARG A C 1
ATOM 1017 O O . ARG A 1 128 ? -8.081 16.681 4.190 1.00 94.75 128 ARG A O 1
ATOM 1024 N N . LYS A 1 129 ? -9.297 15.648 5.765 1.00 95.56 129 LYS A N 1
ATOM 1025 C CA . LYS A 1 129 ? -8.148 15.137 6.533 1.00 95.56 129 LYS A CA 1
ATOM 1026 C C . LYS A 1 129 ? -7.277 14.172 5.726 1.00 95.56 129 LYS A C 1
ATOM 1028 O O . LYS A 1 129 ? -6.053 14.270 5.775 1.00 95.56 129 LYS A O 1
ATOM 1033 N N . ILE A 1 130 ? -7.900 13.280 4.956 1.00 95.69 130 ILE A N 1
ATOM 1034 C CA . ILE A 1 130 ? -7.186 12.362 4.058 1.00 95.69 130 ILE A CA 1
ATOM 1035 C C . ILE A 1 130 ? -6.453 13.148 2.963 1.00 95.69 130 ILE A C 1
ATOM 1037 O O . ILE A 1 130 ? -5.279 12.885 2.712 1.00 95.69 130 ILE A O 1
ATOM 1041 N N . GLN A 1 131 ? -7.104 14.152 2.369 1.00 95.88 131 GLN A N 1
ATOM 1042 C CA . GLN A 1 131 ? -6.494 15.016 1.357 1.00 95.88 131 GLN A CA 1
ATOM 1043 C C . GLN A 1 131 ? -5.313 15.814 1.929 1.00 95.88 131 GLN A C 1
ATOM 1045 O O . GLN A 1 131 ? -4.233 15.782 1.354 1.00 95.88 131 GLN A O 1
ATOM 1050 N N . GLU A 1 132 ? -5.471 16.434 3.104 1.00 97.06 132 GLU A N 1
ATOM 1051 C CA . GLU A 1 132 ? -4.395 17.147 3.808 1.00 97.06 132 GLU A CA 1
ATOM 1052 C C . GLU A 1 132 ? -3.160 16.244 4.027 1.00 97.06 132 GLU A C 1
ATOM 1054 O O . GLU A 1 132 ? -2.025 16.697 3.877 1.00 97.06 132 GLU A O 1
ATOM 1059 N N . SER A 1 133 ? -3.352 14.964 4.372 1.00 96.88 133 SER A N 1
ATOM 1060 C CA . SER A 1 133 ? -2.253 13.993 4.501 1.00 96.88 133 SER A CA 1
ATOM 1061 C C . SER A 1 133 ? -1.642 13.629 3.146 1.00 96.88 133 SER A C 1
ATOM 1063 O O . SER A 1 133 ? -0.418 13.559 3.021 1.00 96.88 133 SER A O 1
ATOM 1065 N N . ALA A 1 134 ? -2.478 13.407 2.129 1.00 96.81 134 ALA A N 1
ATOM 1066 C CA . ALA A 1 134 ? -2.030 13.033 0.793 1.00 96.81 134 ALA A CA 1
ATOM 1067 C C . ALA A 1 134 ? -1.209 14.149 0.130 1.00 96.81 134 ALA A C 1
ATOM 1069 O O . ALA A 1 134 ? -0.180 13.854 -0.477 1.00 96.81 134 ALA A O 1
ATOM 1070 N N . ASP A 1 135 ? -1.621 15.407 0.303 1.00 97.25 135 ASP A N 1
ATOM 1071 C CA . ASP A 1 135 ? -0.943 16.592 -0.227 1.00 97.25 135 ASP A CA 1
ATOM 1072 C C . ASP A 1 135 ? 0.406 16.817 0.459 1.00 97.25 135 ASP A C 1
ATOM 1074 O O . ASP A 1 135 ? 1.404 17.091 -0.205 1.00 97.25 135 ASP A O 1
ATOM 1078 N N . LYS A 1 136 ? 0.472 16.637 1.787 1.00 98.19 136 LYS A N 1
ATOM 1079 C CA . LYS A 1 136 ? 1.742 16.686 2.532 1.00 98.19 136 LYS A CA 1
ATOM 1080 C C . LYS A 1 136 ? 2.723 15.638 2.027 1.00 98.19 136 LYS A C 1
ATOM 1082 O O . LYS A 1 136 ? 3.895 15.938 1.821 1.00 98.19 136 LYS A O 1
ATOM 1087 N N . GLU A 1 137 ? 2.257 14.410 1.828 1.00 97.88 137 GLU A N 1
ATOM 1088 C CA . GLU A 1 137 ? 3.106 13.339 1.318 1.00 97.88 137 GLU A CA 1
ATOM 1089 C C . GLU A 1 137 ? 3.552 13.597 -0.125 1.00 97.88 137 GLU A C 1
ATOM 1091 O O . GLU A 1 137 ? 4.722 13.380 -0.440 1.00 97.88 137 GLU A O 1
ATOM 1096 N N . GLN A 1 138 ? 2.656 14.108 -0.977 1.00 98.00 138 GLN A N 1
ATOM 1097 C CA . GLN A 1 138 ? 2.996 14.500 -2.343 1.00 98.00 138 GLN A CA 1
ATOM 1098 C C . GLN A 1 138 ? 4.052 15.610 -2.345 1.00 98.00 138 GLN A C 1
ATOM 1100 O O . GLN A 1 138 ? 5.049 15.491 -3.043 1.00 98.00 138 GLN A O 1
ATOM 1105 N N . ALA A 1 139 ? 3.915 16.632 -1.496 1.00 98.25 139 ALA A N 1
ATOM 1106 C CA . ALA A 1 139 ? 4.912 17.693 -1.375 1.00 98.25 139 ALA A CA 1
ATOM 1107 C C . ALA A 1 139 ? 6.285 17.160 -0.919 1.00 98.25 139 ALA A C 1
ATOM 1109 O O . ALA A 1 139 ? 7.326 17.608 -1.402 1.00 98.25 139 ALA A O 1
ATOM 1110 N N . LEU A 1 140 ? 6.322 16.178 -0.010 1.00 98.38 140 LEU A N 1
ATOM 1111 C CA . LEU A 1 140 ? 7.573 15.513 0.376 1.00 98.38 140 LEU A CA 1
ATOM 1112 C C . LEU A 1 140 ? 8.182 14.714 -0.782 1.00 98.38 140 LEU A C 1
ATOM 1114 O O . LEU A 1 140 ? 9.404 14.695 -0.924 1.00 98.38 140 LEU A O 1
ATOM 1118 N N . PHE A 1 141 ? 7.357 14.061 -1.599 1.00 98.25 141 PHE A N 1
ATOM 1119 C CA . PHE A 1 141 ? 7.804 13.347 -2.794 1.00 98.25 141 PHE A CA 1
ATOM 1120 C C . PHE A 1 141 ? 8.359 14.309 -3.854 1.00 98.25 141 PHE A C 1
ATOM 1122 O O . PHE A 1 141 ? 9.466 14.091 -4.347 1.00 98.25 141 PHE A O 1
ATOM 1129 N N . ASP A 1 142 ? 7.639 15.396 -4.139 1.00 96.69 142 ASP A N 1
ATOM 1130 C CA . ASP A 1 142 ? 8.008 16.408 -5.134 1.00 96.69 142 ASP A CA 1
ATOM 1131 C C . ASP A 1 142 ? 9.299 17.145 -4.733 1.00 96.69 142 ASP A C 1
ATOM 1133 O O . ASP A 1 142 ? 10.128 17.469 -5.578 1.00 96.69 142 ASP A O 1
ATOM 1137 N N . THR A 1 143 ? 9.513 17.364 -3.429 1.00 97.12 143 THR A N 1
ATOM 1138 C CA . THR A 1 143 ? 10.752 17.964 -2.892 1.00 97.12 143 THR A CA 1
ATOM 1139 C C . THR A 1 143 ? 11.902 16.963 -2.721 1.00 97.12 143 THR A C 1
ATOM 1141 O O . THR A 1 143 ? 12.968 17.337 -2.233 1.00 97.12 143 THR A O 1
ATOM 1144 N N . GLY A 1 144 ? 11.707 15.687 -3.074 1.00 96.12 144 GLY A N 1
ATOM 1145 C CA . GLY A 1 144 ? 12.721 14.633 -2.958 1.00 96.12 144 GLY A CA 1
ATOM 1146 C C . GLY A 1 144 ? 13.010 14.158 -1.527 1.00 96.12 144 GLY A C 1
ATOM 1147 O O . GLY A 1 144 ? 13.887 13.319 -1.329 1.00 96.12 144 GLY A O 1
ATOM 1148 N N . LYS A 1 145 ? 12.273 14.650 -0.521 1.00 97.88 145 LYS A N 1
ATOM 1149 C CA . LYS A 1 145 ? 12.386 14.207 0.882 1.00 97.88 145 LYS A CA 1
ATOM 1150 C C . LYS A 1 145 ? 11.791 12.818 1.098 1.00 97.88 145 LYS A C 1
ATOM 1152 O O . LYS A 1 145 ? 12.289 12.060 1.925 1.00 97.88 145 LYS A O 1
ATOM 1157 N N . LYS A 1 146 ? 10.732 12.477 0.358 1.00 97.56 146 LYS A N 1
ATOM 1158 C CA . LYS A 1 146 ? 10.199 11.115 0.279 1.00 97.56 146 LYS A CA 1
ATOM 1159 C C . LYS A 1 146 ? 10.709 10.460 -1.000 1.00 97.56 146 LYS A C 1
ATOM 1161 O O . LYS A 1 146 ? 10.308 10.828 -2.101 1.00 97.56 146 LYS A O 1
ATOM 1166 N N . ILE A 1 147 ? 11.599 9.489 -0.841 1.00 97.44 147 ILE A N 1
ATOM 1167 C CA . ILE A 1 147 ? 12.250 8.809 -1.960 1.00 97.44 147 ILE A CA 1
ATOM 1168 C C . ILE A 1 147 ? 11.374 7.664 -2.470 1.00 97.44 147 ILE A C 1
ATOM 1170 O O . ILE A 1 147 ? 10.899 6.833 -1.696 1.00 97.44 147 ILE A O 1
ATOM 1174 N N . LEU A 1 148 ? 11.221 7.599 -3.790 1.00 97.12 148 LEU A N 1
ATOM 1175 C CA . LEU A 1 148 ? 10.690 6.461 -4.521 1.00 97.12 148 LEU A CA 1
ATOM 1176 C C . LEU A 1 148 ? 11.716 6.047 -5.581 1.00 97.12 148 LEU A C 1
ATOM 1178 O O . LEU A 1 148 ? 11.868 6.695 -6.621 1.00 97.12 148 LEU A O 1
ATOM 1182 N N . LEU A 1 149 ? 12.451 4.979 -5.271 1.00 96.31 149 LEU A N 1
ATOM 1183 C CA . LEU A 1 149 ? 13.521 4.450 -6.115 1.00 96.31 149 LEU A CA 1
ATOM 1184 C C . LEU A 1 149 ? 12.997 4.035 -7.499 1.00 96.31 149 LEU A C 1
ATOM 1186 O O . LEU A 1 149 ? 11.895 3.496 -7.596 1.00 96.31 149 LEU A O 1
ATOM 1190 N N . GLY A 1 150 ? 13.774 4.317 -8.546 1.00 93.19 150 GLY A N 1
ATOM 1191 C CA . GLY A 1 150 ? 13.393 4.080 -9.944 1.00 93.19 150 GLY A CA 1
ATOM 1192 C C . GLY A 1 150 ? 12.472 5.165 -10.516 1.00 93.19 150 GLY A C 1
ATOM 1193 O O . GLY A 1 150 ? 12.191 5.182 -11.711 1.00 93.19 150 GLY A O 1
ATOM 1194 N N . THR A 1 151 ? 12.020 6.109 -9.680 1.00 94.81 151 THR A N 1
ATOM 1195 C CA . THR A 1 151 ? 11.137 7.216 -10.072 1.00 94.81 151 THR A CA 1
ATOM 1196 C C . THR A 1 151 ? 11.780 8.572 -9.789 1.00 94.81 151 THR A C 1
ATOM 1198 O O . THR A 1 151 ? 12.477 9.103 -10.646 1.00 94.81 151 THR A O 1
ATOM 1201 N N . ASN A 1 152 ? 11.600 9.150 -8.594 1.00 95.69 152 ASN A N 1
ATOM 1202 C CA . ASN A 1 152 ? 12.182 10.462 -8.272 1.00 95.69 152 ASN A CA 1
ATOM 1203 C C . ASN A 1 152 ? 13.661 10.367 -7.855 1.00 95.69 152 ASN A C 1
ATOM 1205 O O . ASN A 1 152 ? 14.342 11.382 -7.716 1.00 95.69 152 ASN A O 1
ATOM 1209 N N . LYS A 1 153 ? 14.170 9.145 -7.666 1.00 96.19 153 LYS A N 1
ATOM 1210 C CA . LYS A 1 153 ? 15.563 8.858 -7.334 1.00 96.19 153 LYS A CA 1
ATOM 1211 C C . LYS A 1 153 ? 16.077 7.721 -8.210 1.00 96.19 153 LYS A C 1
ATOM 1213 O O . LYS A 1 153 ? 15.479 6.650 -8.238 1.00 96.19 153 LYS A O 1
ATOM 1218 N N . HIS A 1 154 ? 17.204 7.965 -8.879 1.00 95.31 154 HIS A N 1
ATOM 1219 C CA . HIS A 1 154 ? 17.837 7.037 -9.826 1.00 95.31 154 HIS A CA 1
ATOM 1220 C C . HIS A 1 154 ? 16.888 6.505 -10.926 1.00 95.31 154 HIS A C 1
ATOM 1222 O O . HIS A 1 154 ? 16.819 5.294 -11.115 1.00 95.31 154 HIS A O 1
ATOM 1228 N N . PRO A 1 155 ? 16.146 7.366 -11.654 1.00 94.88 155 PRO A N 1
ATOM 1229 C CA . PRO A 1 155 ? 15.333 6.898 -12.771 1.00 94.88 155 PRO A CA 1
ATOM 1230 C C . PRO A 1 155 ? 16.215 6.369 -13.907 1.00 94.88 155 PRO A C 1
ATOM 1232 O O . PRO A 1 155 ? 17.159 7.037 -14.336 1.00 94.88 155 PRO A O 1
ATOM 1235 N N . ASN A 1 156 ? 15.870 5.201 -14.448 1.00 93.94 156 ASN A N 1
ATOM 1236 C CA . ASN A 1 156 ? 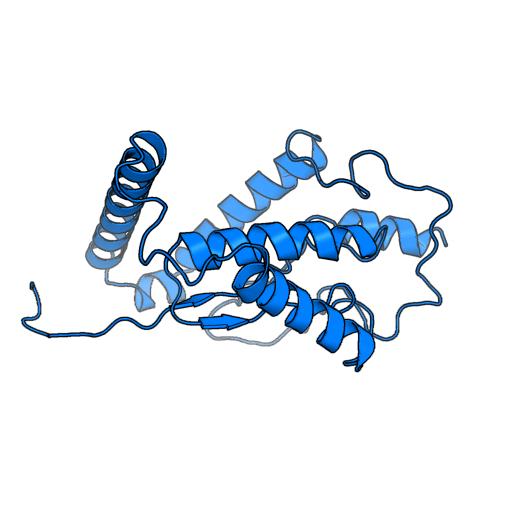16.458 4.721 -15.694 1.00 93.94 156 ASN A CA 1
ATOM 1237 C C . ASN A 1 156 ? 15.855 5.496 -16.872 1.00 93.94 156 ASN A C 1
ATOM 1239 O O . ASN A 1 156 ? 14.728 5.215 -17.265 1.00 93.94 156 ASN A O 1
ATOM 1243 N N . GLN A 1 157 ? 16.592 6.442 -17.457 1.00 92.31 157 GLN A N 1
ATOM 1244 C CA . GLN A 1 157 ? 16.110 7.268 -18.574 1.00 92.31 157 GLN A CA 1
ATOM 1245 C C . GLN A 1 157 ? 15.893 6.495 -19.886 1.00 92.31 157 GLN A C 1
ATOM 1247 O O . GLN A 1 157 ? 15.194 6.995 -20.767 1.00 92.31 157 GLN A O 1
ATOM 1252 N N . ALA A 1 158 ? 16.475 5.302 -20.038 1.00 92.56 158 ALA A N 1
ATOM 1253 C CA . ALA A 1 158 ? 16.313 4.465 -21.228 1.00 92.56 158 ALA A CA 1
ATOM 1254 C C . ALA A 1 158 ? 15.048 3.593 -21.184 1.00 92.56 158 ALA A C 1
ATOM 1256 O O . ALA A 1 158 ? 14.616 3.111 -22.224 1.00 92.56 158 ALA A O 1
ATOM 1257 N N . ASP A 1 159 ? 14.445 3.423 -20.004 1.00 92.38 159 ASP A N 1
ATOM 1258 C CA . ASP A 1 159 ? 13.206 2.660 -19.827 1.00 92.38 159 ASP A CA 1
ATOM 1259 C C . ASP A 1 159 ? 12.047 3.313 -20.619 1.00 92.38 159 ASP A C 1
ATOM 1261 O O . ASP A 1 159 ? 11.965 4.547 -20.720 1.00 92.38 159 ASP A O 1
ATOM 1265 N N . ARG A 1 160 ? 11.200 2.507 -21.257 1.00 93.19 160 ARG A N 1
ATOM 1266 C CA . ARG A 1 160 ? 10.106 2.942 -22.141 1.00 93.19 160 ARG A CA 1
ATOM 1267 C C . ARG A 1 160 ? 8.894 2.088 -21.832 1.00 93.19 160 ARG A C 1
ATOM 1269 O O . ARG A 1 160 ? 9.018 0.875 -21.811 1.00 93.19 160 ARG A O 1
ATOM 1276 N N . MET A 1 161 ? 7.743 2.720 -21.633 1.00 94.19 161 MET A N 1
ATOM 1277 C CA . MET A 1 161 ? 6.533 2.021 -21.189 1.00 94.19 161 MET A CA 1
ATOM 1278 C C . MET A 1 161 ? 5.365 2.163 -22.154 1.00 94.19 161 MET A C 1
ATOM 1280 O O . MET A 1 161 ? 4.441 1.363 -22.090 1.00 94.19 161 MET A O 1
ATOM 1284 N N . LYS A 1 162 ? 5.376 3.144 -23.066 1.00 91.69 162 LYS A N 1
ATOM 1285 C CA . LYS A 1 162 ? 4.214 3.471 -23.911 1.00 91.69 162 LYS A CA 1
ATOM 1286 C C . LYS A 1 162 ? 3.618 2.282 -24.676 1.00 91.69 162 LYS A C 1
ATOM 1288 O O . LYS A 1 162 ? 2.403 2.236 -24.847 1.00 91.69 162 LYS A O 1
ATOM 1293 N N . HIS A 1 163 ? 4.452 1.343 -25.123 1.00 91.69 163 HIS A N 1
ATOM 1294 C CA . HIS A 1 163 ? 4.026 0.164 -25.888 1.00 91.69 163 HIS A CA 1
ATOM 1295 C C . HIS A 1 163 ? 3.724 -1.068 -25.016 1.00 91.69 163 HIS A C 1
ATOM 1297 O O . HIS A 1 163 ? 3.146 -2.023 -25.526 1.00 91.69 163 HIS A O 1
ATOM 1303 N N . ASP A 1 164 ? 4.043 -1.013 -23.721 1.00 91.00 164 ASP A N 1
ATOM 1304 C CA . ASP A 1 164 ? 3.896 -2.122 -22.768 1.00 91.00 164 ASP A CA 1
ATOM 1305 C C . ASP A 1 164 ? 2.628 -1.973 -21.899 1.00 91.00 164 ASP A C 1
ATOM 1307 O O . ASP A 1 164 ? 2.287 -2.843 -21.104 1.00 91.00 164 ASP A O 1
ATOM 1311 N N . LEU A 1 165 ? 1.896 -0.858 -22.027 1.00 94.06 165 LEU A N 1
ATOM 1312 C CA . LEU A 1 165 ? 0.651 -0.630 -21.288 1.00 94.06 165 LEU A CA 1
ATOM 1313 C C . LEU A 1 165 ? -0.530 -1.370 -21.940 1.00 94.06 165 LEU A C 1
ATOM 1315 O O . LEU A 1 165 ? -1.039 -0.955 -22.981 1.00 94.06 165 LEU A O 1
ATOM 1319 N N . GLU A 1 166 ? -1.053 -2.398 -21.276 1.00 95.19 166 GLU A N 1
ATOM 1320 C CA . GLU A 1 166 ? -2.331 -3.036 -21.629 1.00 95.19 166 GLU A CA 1
ATOM 1321 C C . GLU A 1 166 ? -3.530 -2.394 -20.914 1.00 95.19 166 GLU A C 1
ATOM 1323 O O . GLU A 1 166 ? -4.669 -2.450 -21.392 1.00 95.19 166 GLU A O 1
ATOM 1328 N N . LEU A 1 167 ? -3.279 -1.797 -19.747 1.00 93.25 167 LEU A N 1
ATOM 1329 C CA . LEU A 1 167 ? -4.244 -1.077 -18.926 1.00 93.25 167 LEU A CA 1
ATOM 1330 C C . LEU A 1 167 ? -3.893 0.408 -18.859 1.00 93.25 167 LEU A C 1
ATOM 1332 O O . LEU A 1 167 ? -2.739 0.803 -18.977 1.00 93.25 167 LEU A O 1
ATOM 1336 N N . PHE A 1 168 ? -4.900 1.246 -18.610 1.00 92.31 168 PHE A N 1
ATOM 1337 C CA . PHE A 1 168 ? -4.677 2.662 -18.320 1.00 92.31 168 PHE A CA 1
ATOM 1338 C C . PHE A 1 168 ? -4.331 2.833 -16.827 1.00 92.31 168 PHE A C 1
ATOM 1340 O O . PHE A 1 168 ? -5.238 2.692 -16.001 1.00 92.31 168 PHE A O 1
ATOM 1347 N N . PRO A 1 169 ? -3.074 3.166 -16.462 1.00 90.94 169 PRO A N 1
ATOM 1348 C CA . PRO A 1 169 ? -2.577 3.077 -15.083 1.00 90.94 169 PRO A CA 1
ATOM 1349 C C . PRO A 1 169 ? -2.850 4.339 -14.242 1.00 90.94 169 PRO A C 1
ATOM 1351 O O . PRO A 1 169 ? -2.315 4.487 -13.135 1.00 90.94 169 PRO A O 1
ATOM 1354 N N . PHE A 1 170 ? -3.622 5.285 -14.783 1.00 92.94 170 PHE A N 1
ATOM 1355 C CA . PHE A 1 170 ? -3.891 6.586 -14.175 1.00 92.94 170 PHE A CA 1
ATOM 1356 C C . PHE A 1 170 ? -5.353 6.737 -13.780 1.00 92.94 170 PHE A C 1
ATOM 1358 O O . PHE A 1 170 ? -6.249 6.070 -14.306 1.00 92.94 170 PHE A O 1
ATOM 1365 N N . VAL A 1 171 ? -5.605 7.662 -12.860 1.00 88.69 171 VAL A N 1
ATOM 1366 C CA . VAL A 1 171 ? -6.953 7.919 -12.369 1.00 88.69 171 VAL A CA 1
ATOM 1367 C C . VAL A 1 171 ? -7.840 8.462 -13.488 1.00 88.69 171 VAL A C 1
ATOM 1369 O O . VAL A 1 171 ? -7.592 9.532 -14.042 1.00 88.69 171 VAL A O 1
ATOM 1372 N N . LYS A 1 172 ? -8.942 7.761 -13.775 1.00 85.88 172 LYS A N 1
ATOM 1373 C CA . LYS A 1 172 ? -10.015 8.263 -14.645 1.00 85.88 172 LYS A CA 1
ATOM 1374 C C . LYS A 1 172 ? -11.033 9.034 -13.809 1.00 85.88 172 LYS A C 1
ATOM 1376 O O . LYS A 1 172 ? -11.784 8.445 -13.031 1.00 85.88 172 LYS A O 1
ATOM 1381 N N . ILE A 1 173 ? -11.074 10.355 -13.969 1.00 81.19 173 ILE A N 1
ATOM 1382 C CA . ILE A 1 173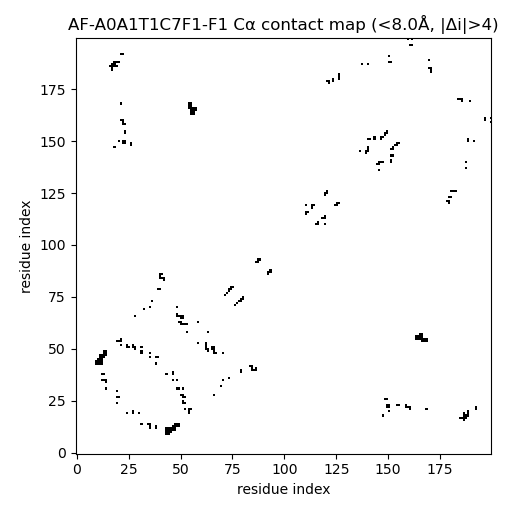 ? -12.060 11.201 -13.288 1.00 81.19 173 ILE A CA 1
ATOM 1383 C C . ILE A 1 173 ? -13.325 11.263 -14.142 1.00 81.19 173 ILE A C 1
ATOM 1385 O O . ILE A 1 173 ? -13.411 12.034 -15.093 1.00 81.19 173 ILE A O 1
ATOM 1389 N N . ASN A 1 174 ? -14.323 10.465 -13.770 1.00 83.62 174 ASN A N 1
ATOM 1390 C CA . ASN A 1 174 ? -15.656 10.540 -14.361 1.00 83.62 174 ASN A CA 1
ATOM 1391 C C . ASN A 1 174 ? -16.551 11.409 -13.464 1.00 83.62 174 ASN A C 1
ATOM 1393 O O . ASN A 1 174 ? -16.859 10.981 -12.344 1.00 83.62 174 ASN A O 1
ATOM 1397 N N . PRO A 1 175 ? -16.964 12.615 -13.898 1.00 83.00 175 PRO A N 1
ATOM 1398 C CA . PRO A 1 175 ? -17.826 13.474 -13.099 1.00 83.00 175 PRO A CA 1
ATOM 1399 C C . PRO A 1 175 ? -19.200 12.820 -12.941 1.00 83.00 175 PRO A C 1
ATOM 1401 O O . PRO A 1 175 ? -19.904 12.547 -13.910 1.00 83.00 175 PRO A O 1
ATOM 1404 N N . ARG A 1 176 ? -19.586 12.563 -11.694 1.00 87.12 176 ARG A N 1
ATOM 1405 C CA . ARG A 1 176 ? -20.882 11.987 -11.327 1.00 87.12 176 ARG A CA 1
ATOM 1406 C C . ARG A 1 176 ? -21.412 12.700 -10.095 1.00 87.12 176 ARG A C 1
ATOM 1408 O O . ARG A 1 176 ? -20.648 12.993 -9.178 1.00 87.12 176 ARG A O 1
ATOM 1415 N N . LYS A 1 177 ? -22.714 12.995 -10.078 1.00 86.75 177 LYS A N 1
ATOM 1416 C CA . LYS A 1 177 ? -23.367 13.583 -8.904 1.00 86.75 177 LYS A CA 1
ATOM 1417 C C . LYS A 1 177 ? -23.420 12.524 -7.807 1.00 86.75 177 LYS A C 1
ATOM 1419 O O . LYS A 1 177 ? -24.051 11.487 -7.985 1.00 86.75 177 LYS A O 1
ATOM 1424 N N . THR A 1 178 ? -22.751 12.781 -6.691 1.00 88.19 178 THR A N 1
ATOM 1425 C CA . THR A 1 178 ? -22.746 11.899 -5.523 1.00 88.19 178 THR A CA 1
ATOM 1426 C C . THR A 1 178 ? -23.176 12.675 -4.286 1.00 88.19 178 THR A C 1
ATOM 1428 O O . THR A 1 178 ? -22.918 13.871 -4.175 1.00 88.19 178 THR A O 1
ATOM 1431 N N . LEU A 1 179 ? -23.827 11.991 -3.342 1.00 86.75 179 LEU A N 1
ATOM 1432 C CA . LEU A 1 179 ? -24.212 12.583 -2.053 1.00 86.75 179 LEU A CA 1
ATOM 1433 C C . LEU A 1 179 ? -22.990 12.956 -1.202 1.00 86.75 179 LEU A C 1
ATOM 1435 O O . LEU A 1 179 ? -23.053 13.869 -0.387 1.00 86.75 179 LEU A O 1
ATOM 1439 N N . ILE A 1 180 ? -21.885 12.232 -1.388 1.00 88.31 180 ILE A N 1
ATOM 1440 C CA . ILE A 1 180 ? -20.611 12.430 -0.698 1.00 88.31 180 ILE A CA 1
ATOM 1441 C C . ILE A 1 180 ? -19.524 12.435 -1.762 1.00 88.31 180 ILE A C 1
ATOM 1443 O O . ILE A 1 180 ? -19.526 11.589 -2.662 1.00 88.31 180 ILE A O 1
ATOM 1447 N N . THR A 1 181 ? -18.601 13.391 -1.696 1.00 86.12 181 THR A N 1
ATOM 1448 C CA . THR A 1 181 ? -17.499 13.423 -2.659 1.00 86.12 181 THR A CA 1
ATOM 1449 C C . THR A 1 181 ? -16.560 12.238 -2.413 1.00 86.12 181 THR A C 1
ATOM 1451 O O . THR A 1 181 ? -16.096 12.081 -1.282 1.00 86.12 181 THR A O 1
ATOM 1454 N N . PRO A 1 182 ? -16.248 11.420 -3.432 1.00 89.00 182 PRO A N 1
ATOM 1455 C CA . PRO A 1 182 ? -15.393 10.256 -3.248 1.00 89.00 182 PRO A CA 1
ATOM 1456 C C . PRO A 1 182 ? -13.952 10.656 -2.913 1.00 89.00 182 PRO A C 1
ATOM 1458 O O . PRO A 1 182 ? -13.471 11.725 -3.306 1.00 89.00 182 PRO A O 1
ATOM 1461 N N . ILE A 1 183 ? -13.263 9.763 -2.204 1.00 90.00 183 ILE A N 1
ATOM 1462 C CA . ILE A 1 183 ? -11.805 9.787 -2.083 1.00 90.00 183 ILE A CA 1
ATOM 1463 C C . ILE A 1 183 ? -11.248 9.220 -3.388 1.00 90.00 183 ILE A C 1
ATOM 1465 O O . ILE A 1 183 ? -11.708 8.185 -3.866 1.00 90.00 183 ILE A O 1
ATOM 1469 N N . ILE A 1 184 ? -10.296 9.931 -3.981 1.00 90.00 184 ILE A N 1
ATOM 1470 C CA . ILE A 1 184 ? -9.678 9.543 -5.245 1.00 90.00 184 ILE A CA 1
ATOM 1471 C C . ILE A 1 184 ? -8.326 8.916 -4.920 1.00 90.00 184 ILE A C 1
ATOM 1473 O O . ILE A 1 184 ? -7.443 9.583 -4.380 1.00 90.00 184 ILE A O 1
ATOM 1477 N N . GLU A 1 185 ? -8.168 7.634 -5.232 1.00 90.44 185 GLU A N 1
ATOM 1478 C CA . GLU A 1 185 ? -6.891 6.940 -5.084 1.00 90.44 185 GLU A CA 1
ATOM 1479 C C . GLU A 1 185 ? -5.900 7.466 -6.118 1.00 90.44 185 GLU A C 1
ATOM 1481 O O . GLU A 1 185 ? -6.115 7.285 -7.308 1.00 90.44 185 GLU A O 1
ATOM 1486 N N . LYS A 1 186 ? -4.817 8.108 -5.674 1.00 92.31 186 LYS A N 1
ATOM 1487 C CA . LYS A 1 186 ? -3.764 8.633 -6.552 1.00 92.31 186 LYS A CA 1
ATOM 1488 C C . LYS A 1 186 ? -2.396 8.122 -6.112 1.00 92.31 186 LYS A C 1
ATOM 1490 O O . LYS A 1 186 ? -2.081 8.141 -4.913 1.00 92.31 186 LYS A O 1
ATOM 1495 N N . ARG A 1 187 ? -1.582 7.672 -7.071 1.00 96.12 187 ARG A N 1
ATOM 1496 C CA . ARG A 1 187 ? -0.205 7.210 -6.818 1.00 96.12 187 ARG A CA 1
ATOM 1497 C C . ARG A 1 187 ? 0.752 8.396 -6.744 1.00 96.12 187 ARG A C 1
ATOM 1499 O O . ARG A 1 187 ? 0.534 9.406 -7.407 1.00 96.12 187 ARG A O 1
ATOM 1506 N N . LEU A 1 188 ? 1.833 8.263 -5.973 1.00 96.94 188 LEU A N 1
ATOM 1507 C CA . LEU A 1 188 ? 2.839 9.329 -5.839 1.00 96.94 188 LEU A CA 1
ATOM 1508 C C . LEU A 1 188 ? 3.534 9.636 -7.173 1.00 96.94 188 LEU A C 1
ATOM 1510 O O . LEU A 1 188 ? 3.765 10.795 -7.507 1.00 96.94 188 LEU A O 1
ATOM 1514 N N . ALA A 1 189 ? 3.820 8.587 -7.947 1.00 97.00 189 ALA A N 1
ATOM 1515 C CA . ALA A 1 189 ? 4.526 8.666 -9.222 1.00 97.00 189 ALA A CA 1
ATOM 1516 C C . ALA A 1 189 ? 3.652 9.143 -10.395 1.00 97.00 189 ALA A C 1
ATOM 1518 O O . ALA A 1 189 ? 4.167 9.408 -11.472 1.00 97.00 189 ALA A O 1
ATOM 1519 N N . GLU A 1 190 ? 2.338 9.275 -10.217 1.00 95.88 190 GLU A N 1
ATOM 1520 C CA . GLU A 1 190 ? 1.403 9.444 -11.334 1.00 95.88 190 GLU A CA 1
ATOM 1521 C C . GLU A 1 190 ? 1.718 10.651 -12.228 1.00 95.88 190 GLU A C 1
ATOM 1523 O O . GLU A 1 190 ? 1.728 10.525 -13.449 1.00 95.88 190 GLU A O 1
ATOM 1528 N N . LYS A 1 191 ? 2.028 11.808 -11.632 1.00 95.44 191 LYS A N 1
ATOM 1529 C CA . LYS A 1 191 ? 2.329 13.032 -12.389 1.00 95.44 191 LYS A CA 1
ATOM 1530 C C . LYS A 1 191 ? 3.598 12.881 -13.239 1.00 95.44 191 LYS A C 1
ATOM 1532 O O . LYS A 1 191 ? 3.567 13.155 -14.433 1.00 95.44 191 LYS A O 1
ATOM 1537 N N . ILE A 1 192 ? 4.691 12.418 -12.631 1.00 95.56 192 ILE A N 1
ATOM 1538 C CA . ILE A 1 192 ? 5.979 12.251 -13.321 1.00 95.56 192 ILE A CA 1
ATOM 1539 C C . ILE 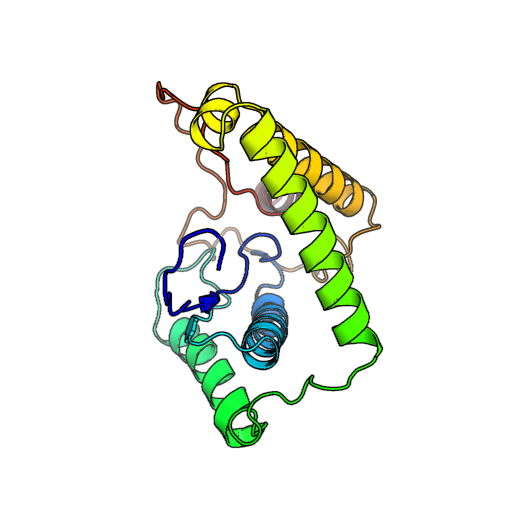A 1 192 ? 5.907 11.156 -14.396 1.00 95.56 192 ILE A C 1
ATOM 1541 O O . ILE A 1 192 ? 6.534 11.269 -15.442 1.00 95.56 192 ILE A O 1
ATOM 1545 N N . GLU A 1 193 ? 5.101 10.115 -14.180 1.00 96.31 193 GLU A N 1
ATOM 1546 C CA . GLU A 1 193 ? 4.862 9.062 -15.168 1.00 96.31 193 GLU A CA 1
ATOM 1547 C C . GLU A 1 193 ? 4.066 9.561 -16.379 1.00 96.31 193 GLU A C 1
ATOM 1549 O O . GLU A 1 193 ? 4.405 9.217 -17.508 1.00 96.31 193 GLU A O 1
ATOM 1554 N N . GLN A 1 194 ? 3.042 10.396 -16.165 1.00 95.88 194 GLN A N 1
ATOM 1555 C CA . GLN A 1 194 ? 2.298 11.041 -17.253 1.00 95.88 194 GLN A CA 1
ATOM 1556 C C . GLN A 1 194 ? 3.197 11.957 -18.087 1.00 95.88 194 GLN A C 1
ATOM 1558 O O . GLN A 1 194 ? 3.160 11.900 -19.314 1.00 95.88 194 GLN A O 1
ATOM 1563 N N . GLU A 1 195 ? 4.017 12.777 -17.424 1.00 95.12 195 GLU A N 1
ATOM 1564 C CA . GLU A 1 195 ? 4.989 13.654 -18.086 1.00 95.12 195 GLU A CA 1
ATOM 1565 C C . GLU A 1 195 ? 5.988 12.841 -18.914 1.00 95.12 195 GLU A C 1
ATOM 1567 O O . GLU A 1 195 ? 6.273 13.189 -20.056 1.00 95.12 195 GLU A O 1
ATOM 1572 N N . ARG A 1 196 ? 6.473 11.719 -18.373 1.00 94.69 196 ARG A N 1
ATOM 1573 C CA . ARG A 1 196 ? 7.420 10.848 -19.068 1.00 94.69 196 ARG A CA 1
ATOM 1574 C C . ARG A 1 196 ? 6.803 10.148 -20.279 1.00 94.69 196 ARG A C 1
ATOM 1576 O O . ARG A 1 196 ? 7.401 10.192 -21.346 1.00 94.69 196 ARG A O 1
ATOM 1583 N N . LEU A 1 197 ? 5.603 9.578 -20.154 1.00 95.56 197 LEU A N 1
ATOM 1584 C CA . LEU A 1 197 ? 4.896 8.954 -21.280 1.00 95.56 197 LEU A CA 1
ATOM 1585 C C . LEU A 1 197 ? 4.564 9.946 -22.399 1.00 95.56 197 LEU A C 1
ATOM 1587 O O . LEU A 1 197 ? 4.502 9.551 -23.558 1.00 95.56 197 LEU A O 1
ATOM 1591 N N . ALA A 1 198 ? 4.331 11.220 -22.071 1.00 94.19 198 ALA A N 1
ATOM 1592 C CA . ALA A 1 198 ? 4.080 12.257 -23.069 1.00 94.19 198 ALA A CA 1
ATOM 1593 C C . ALA A 1 198 ? 5.332 12.619 -23.891 1.00 94.19 198 ALA A C 1
ATOM 1595 O O . ALA A 1 198 ? 5.199 13.159 -24.988 1.00 94.19 198 ALA A O 1
ATOM 1596 N N . LEU A 1 199 ? 6.529 12.338 -23.361 1.00 91.56 199 LEU A N 1
ATOM 1597 C CA . LEU A 1 199 ? 7.815 12.544 -24.034 1.00 91.56 199 LEU A CA 1
ATOM 1598 C C . LEU A 1 199 ? 8.272 11.322 -24.854 1.00 91.56 199 LEU A C 1
ATOM 1600 O O . LEU A 1 199 ? 9.225 11.446 -25.624 1.00 91.56 199 LEU A O 1
ATOM 1604 N N . GLU A 1 200 ? 7.630 10.162 -24.675 1.00 88.81 200 GLU A N 1
ATOM 1605 C CA . GLU A 1 200 ? 7.845 8.928 -25.454 1.00 88.81 200 GLU A CA 1
ATOM 1606 C C . GLU A 1 200 ? 7.015 8.903 -26.742 1.00 88.81 200 GLU A C 1
ATOM 1608 O O . GLU A 1 200 ? 7.531 8.416 -27.770 1.00 88.81 200 GLU A O 1
#

Radius of gyration: 19.99 Å; Cα contacts (8 Å, |Δi|>4): 187; chains: 1; bounding box: 42×40×53 Å

Solvent-accessible surface area (backbone atoms only — not comparable to full-atom values): 12102 Å² total; per-residue (Å²): 108,103,78,75,68,91,78,89,83,84,42,77,38,62,59,74,66,43,84,47,50,84,59,61,28,72,55,32,50,59,50,44,50,55,42,50,49,51,36,55,62,68,62,39,76,38,76,52,67,61,36,46,49,66,59,27,44,68,96,47,72,67,41,49,48,51,28,52,45,52,54,51,41,43,38,75,74,66,45,62,74,77,50,90,62,82,55,68,91,34,68,68,55,55,53,50,52,50,54,50,53,53,53,51,50,50,54,49,53,53,35,50,76,66,65,27,64,70,48,37,45,64,75,38,52,54,57,50,55,52,48,57,52,52,53,53,52,44,52,32,36,76,70,58,76,45,77,42,80,38,56,86,37,79,50,64,84,84,68,82,52,83,90,69,52,74,41,81,74,63,82,80,86,74,94,70,96,61,94,52,85,78,84,77,85,69,41,73,51,50,66,63,49,54,57,49,55,74,76,107

Nearest PDB structures (foldseek):
  8dyl-assembly1_B  TM=9.791E-01  e=1.057E-07  Homo sapiens
  4r3u-assembly1_A-2  TM=9.748E-01  e=2.104E-07  Aquincola tertiaricarbonis
  8gju-assembly2_H  TM=8.167E-01  e=8.650E-09  Homo sapiens
  6oxc-assembly1_A  TM=9.686E-01  e=3.062E-07  Mycobacterium tuberculosis
  2xiq-assembly1_A  TM=8.225E-01  e=4.134E-08  Homo sapiens

Secondary structure (DSSP, 8-state):
-TT--------EE---STT--STTTTHHHHHHHHHHHHHHHTT-SEE----TTTTTS---HHHHHHHHHHHHHHHHTS-TTS-S-TTTT-HHHHHHHHHHHHHHHHHHHHHHHTT-HHHHHHTTHHHHHHHHHHHHHHHHHHTTSS--BTTTBS--TT---TTT-SS--S--------SSPPPP---TTHHHHHHHHHH-

pLDDT: mean 94.3, std 4.39, range [62.28, 98.38]